Protein AF-A0A915EQL3-F1 (afdb_monomer)

pLDDT: mean 73.23, std 22.55, range [21.7, 94.88]

Foldseek 3Di:
DFKDKDKFLAPVRVVVVVVVVQVVQVVVVWHWDQQQKAKDFQPPRDGDDPDDDDPPQLQDPVVLVVLLVVLLVQLLVLLPPVPPDDLLVSLVCNVVPRLVSLQVSLQSNQAHDDDLVVVLVSLVVSLVSSVVSNVVSVVDDCPPPSCLQCDDVVVVRSNRPRSSLSSVLSLLLVVLCCQQPPVNVVVVVVVVVCVVVVHGHSVVSNCVLCVVQVNNVQWDRDPPPSWIHGNNRIDNDRPVNSVSVSVSSVPRPPPPPPPPPPDDDPDDDDDDDDDDDDDDRRGMMMMIIGMGD

Organism: NCBI:txid166011

Secondary structure (DSSP, 8-state):
--EEEEEESSHHHHHHHHHHHHHHHHHTT-EE-GGG-EEEETTT-------S-----TTSHHHHHHHHHHHHHHHHHHH-TTS---HHHHHHHHHHHTHHHHHHHHHHTTSSSS-HHHHHHHHHHHHHHHHHHHHHTTSS--TT-SGGGTS-GGGTS--PPPHHHHHHHHHHHHHHHHHH-STTHHHHHHHHHHHHTT---HHHHHHHHHHHTT-TTTEEE-SSSS-EEETTEEESSHHHHHHHHHHHHHS-----S-TT-SS---------------------EEEEEEEE-

Nearest PDB structures (foldseek):
  5c6g-assembly2_C  TM=3.069E-01  e=9.788E+00  Eremothecium gossypii ATCC 10895
  7a0g-assembly1_EEE  TM=2.306E-01  e=6.765E+00  Serratia marcescens

Mean predicted aligned error: 13.54 Å

Sequence (293 aa):
MDDIKVVAPSKELLFQSLKTIARVADAIGLKLNPTKCATIHLNQGEYSIGQPMSIPNLGKTEAYNEISSKILERVRTIWNKELNVTFRQKIKLTNTCVAPIARYYGSMMIIGRGMLVANLHRFDELDAAIRMIIVSEKAKQFNTSKDRVYIHPSSMGYGLTSMKNSVEDSIMYNYMYLMLDDDLSAQRALFKEFVVRNRRNLIRDTEALLTKYGMSNLIIVSEGERSVAVDGTEYCKPTPAARHACKLMEIEPTSDLPPGAAGVDFIMRQPNILSLVAMNSAHPYSFQGIIKA

Radius of gyration: 22.36 Å; Cα contacts (8 Å, |Δi|>4): 343; chains: 1; bounding box: 60×53×57 Å

Solvent-accessible surface area (backbone atoms only — not comparable to full-atom values): 16864 Å² total; per-residue (Å²): 140,41,77,48,76,48,77,24,49,26,68,67,54,33,52,54,49,50,56,49,50,47,52,54,34,46,75,72,68,26,43,73,36,65,62,60,34,48,68,45,44,71,84,72,82,59,75,82,83,84,75,43,68,84,70,74,50,62,62,39,71,69,41,50,52,53,49,51,48,53,46,52,51,52,48,50,60,56,54,33,78,85,48,91,62,54,71,69,53,39,35,51,50,42,46,69,61,43,34,55,55,39,20,54,46,45,57,48,46,40,67,54,84,75,57,66,66,63,56,45,49,52,29,47,54,49,43,51,54,51,52,50,54,42,49,76,56,65,65,59,89,56,90,86,49,80,60,45,46,47,33,48,58,94,74,78,22,64,43,34,67,51,38,35,60,35,24,55,43,35,47,45,39,52,44,28,38,43,68,40,38,73,93,32,47,67,58,41,53,53,48,55,55,31,52,78,68,75,42,66,31,63,66,57,53,42,53,52,49,27,55,75,55,71,36,64,86,34,54,45,73,50,93,84,52,64,36,36,28,50,72,86,43,78,28,64,49,31,67,66,46,24,56,51,53,46,54,54,64,70,50,70,68,79,74,83,65,69,97,72,78,89,76,71,85,89,81,75,89,84,82,92,80,90,74,86,81,89,80,82,95,64,59,52,24,34,36,40,34,34,48,41,119

Structure (mmCIF, N/CA/C/O backbone):
data_AF-A0A915EQL3-F1
#
_entry.id   AF-A0A915EQL3-F1
#
loop_
_atom_site.group_PDB
_atom_site.id
_atom_site.type_symbol
_atom_site.label_atom_id
_atom_site.label_alt_id
_atom_site.label_comp_id
_atom_site.label_asym_id
_atom_site.label_entity_id
_atom_site.label_seq_id
_atom_site.pdbx_PDB_ins_code
_atom_site.Cartn_x
_atom_site.Cartn_y
_atom_site.Cartn_z
_atom_site.occupancy
_atom_site.B_iso_or_equiv
_atom_site.auth_seq_id
_atom_site.auth_comp_id
_atom_site.auth_asym_id
_atom_site.auth_atom_id
_atom_site.pdbx_PDB_model_num
ATOM 1 N N . MET A 1 1 ? -4.588 14.937 -16.188 1.00 48.59 1 MET A N 1
ATOM 2 C CA . MET A 1 1 ? -3.428 14.387 -15.461 1.00 48.59 1 MET A CA 1
ATOM 3 C C . MET A 1 1 ? -2.214 15.124 -16.000 1.00 48.59 1 MET A C 1
ATOM 5 O O . MET A 1 1 ? -1.980 15.050 -17.197 1.00 48.59 1 MET A O 1
ATOM 9 N N . ASP A 1 2 ? -1.558 15.929 -15.172 1.00 65.00 2 ASP A N 1
ATOM 10 C CA . ASP A 1 2 ? -0.492 16.877 -15.531 1.00 65.00 2 ASP A CA 1
ATOM 11 C C . ASP A 1 2 ? 0.907 16.442 -15.065 1.00 65.00 2 ASP A C 1
ATOM 13 O O . ASP A 1 2 ? 1.905 16.996 -15.526 1.00 65.00 2 ASP A O 1
ATOM 17 N N . ASP A 1 3 ? 0.989 15.433 -14.197 1.00 68.69 3 ASP A N 1
ATOM 18 C CA . ASP A 1 3 ? 2.242 14.939 -13.626 1.00 68.69 3 ASP A CA 1
ATOM 19 C C . ASP A 1 3 ? 2.918 13.892 -14.521 1.00 68.69 3 ASP A C 1
ATOM 21 O O . ASP A 1 3 ? 2.452 12.758 -14.636 1.00 68.69 3 ASP A O 1
ATOM 25 N N . ILE A 1 4 ? 4.068 14.239 -15.105 1.00 69.88 4 ILE A N 1
ATOM 26 C CA . ILE A 1 4 ? 4.904 13.321 -15.891 1.00 69.88 4 ILE A CA 1
ATOM 27 C C . ILE A 1 4 ? 6.184 12.990 -15.127 1.00 69.88 4 ILE A C 1
ATOM 29 O O . ILE A 1 4 ? 6.906 13.886 -14.684 1.00 69.88 4 ILE A O 1
ATOM 33 N N . LYS A 1 5 ? 6.500 11.692 -15.027 1.00 75.06 5 LYS A N 1
ATOM 34 C CA . LYS A 1 5 ? 7.798 11.185 -14.565 1.00 75.06 5 LYS A CA 1
ATOM 35 C C . LYS A 1 5 ? 8.613 10.659 -15.745 1.00 75.06 5 LYS A C 1
ATOM 37 O O . LYS A 1 5 ? 8.150 9.793 -16.476 1.00 75.06 5 LYS A O 1
ATOM 42 N N . VAL A 1 6 ? 9.836 11.149 -15.902 1.00 72.06 6 VAL A N 1
ATOM 43 C CA . VAL A 1 6 ? 10.779 10.748 -16.953 1.00 72.06 6 VAL A CA 1
ATOM 44 C C . VAL A 1 6 ? 11.988 10.118 -16.290 1.00 72.06 6 VAL A C 1
ATOM 46 O O . VAL A 1 6 ? 12.497 10.658 -15.315 1.00 72.06 6 VAL A O 1
ATOM 49 N N . VAL A 1 7 ? 12.477 8.999 -16.806 1.00 73.81 7 VAL A N 1
ATOM 50 C CA . VAL A 1 7 ? 13.720 8.375 -16.340 1.00 73.81 7 VAL A CA 1
ATOM 51 C C . VAL A 1 7 ? 14.642 8.234 -17.542 1.00 73.81 7 VAL A C 1
ATOM 53 O O . VAL A 1 7 ? 14.209 7.789 -18.598 1.00 73.81 7 VAL A O 1
ATOM 56 N N . ALA A 1 8 ? 15.901 8.630 -17.405 1.00 72.81 8 ALA A N 1
ATOM 57 C CA . ALA A 1 8 ? 16.897 8.582 -18.470 1.00 72.81 8 ALA A CA 1
ATOM 58 C C . ALA A 1 8 ? 18.239 8.122 -17.901 1.00 72.81 8 ALA A C 1
ATOM 60 O O . ALA A 1 8 ? 18.504 8.455 -16.761 1.00 72.81 8 ALA A O 1
ATOM 61 N N . PRO A 1 9 ? 19.110 7.418 -18.644 1.00 70.94 9 PRO A N 1
ATOM 62 C CA . PRO A 1 9 ? 20.381 6.874 -18.159 1.00 70.94 9 PRO A CA 1
ATOM 63 C C . PRO A 1 9 ? 21.525 7.896 -18.061 1.00 70.94 9 PRO A C 1
ATOM 65 O O . PRO A 1 9 ? 22.653 7.490 -17.825 1.00 70.94 9 PRO A O 1
ATOM 68 N N . SER A 1 10 ? 21.283 9.193 -18.262 1.00 74.75 10 SER A N 1
ATOM 69 C CA . SER A 1 10 ? 22.265 10.259 -18.010 1.00 74.75 10 SER A CA 1
ATOM 70 C C . SER A 1 10 ? 21.568 11.616 -17.861 1.00 74.75 10 SER A C 1
ATOM 72 O O . SER A 1 10 ? 20.376 11.743 -18.169 1.00 74.75 10 SER A O 1
ATOM 74 N N . LYS A 1 11 ? 22.291 12.633 -17.373 1.00 75.62 11 LYS A N 1
ATOM 75 C CA . LYS A 1 11 ? 21.743 13.979 -17.148 1.00 75.62 11 LYS A CA 1
ATOM 76 C C . LYS A 1 11 ? 21.375 14.583 -18.487 1.00 75.62 11 LYS A C 1
ATOM 78 O O . LYS A 1 11 ? 20.309 15.161 -18.655 1.00 75.62 11 LYS A O 1
ATOM 83 N N . GLU A 1 12 ? 22.269 14.400 -19.444 1.00 76.94 12 GLU A N 1
ATOM 84 C CA . GLU A 1 12 ? 22.196 14.882 -20.811 1.00 76.94 12 GLU A CA 1
ATOM 85 C C . GLU A 1 12 ? 20.971 14.290 -21.504 1.00 76.94 12 GLU A C 1
ATOM 87 O O . GLU A 1 12 ? 20.159 15.037 -22.049 1.00 76.94 12 GLU A O 1
ATOM 92 N N . LEU A 1 13 ? 20.779 12.970 -21.402 1.00 76.88 13 LEU A N 1
ATOM 93 C CA . LEU A 1 13 ? 19.615 12.282 -21.963 1.00 76.88 13 LEU A CA 1
ATOM 94 C C . LEU A 1 13 ? 18.313 12.697 -21.274 1.00 76.88 13 LEU A C 1
ATOM 96 O O . LEU A 1 13 ? 17.283 12.841 -21.939 1.00 76.88 13 LEU A O 1
ATOM 100 N N . LEU A 1 14 ? 18.352 12.956 -19.962 1.00 79.69 14 LEU A N 1
ATOM 101 C CA . LEU A 1 14 ? 17.202 13.514 -19.261 1.00 79.69 14 LEU A CA 1
ATOM 102 C C . LEU A 1 14 ? 16.857 14.890 -19.829 1.00 79.69 14 LEU A C 1
ATOM 104 O O . LEU A 1 14 ? 15.726 15.103 -20.247 1.00 79.69 14 LEU A O 1
ATOM 108 N N . PHE A 1 15 ? 17.821 15.805 -19.929 1.00 79.56 15 PHE A N 1
ATOM 109 C CA . PHE A 1 15 ? 17.585 17.143 -20.476 1.00 79.56 15 PHE A CA 1
ATOM 110 C C . PHE A 1 15 ? 17.129 17.126 -21.937 1.00 79.56 15 PHE A C 1
ATOM 112 O O . PHE A 1 15 ? 16.274 17.929 -22.309 1.00 79.56 15 PHE A O 1
ATOM 119 N N . GLN A 1 16 ? 17.643 16.216 -22.765 1.00 82.12 16 GLN A N 1
ATOM 120 C CA . GLN A 1 16 ? 17.153 16.025 -24.134 1.00 82.12 16 GLN A CA 1
ATOM 121 C C . GLN A 1 16 ? 15.686 15.574 -24.152 1.00 82.12 16 GLN A C 1
ATOM 123 O O . GLN A 1 16 ? 14.877 16.116 -24.912 1.00 82.12 16 GLN A O 1
ATOM 128 N N . SER A 1 17 ? 15.325 14.641 -23.269 1.00 82.44 17 SER A N 1
ATOM 129 C CA . SER A 1 17 ? 13.943 14.183 -23.104 1.00 82.44 17 SER A CA 1
ATOM 130 C C . SER A 1 17 ? 13.040 15.324 -22.631 1.00 82.44 17 SER A C 1
ATOM 132 O O . SER A 1 17 ? 11.978 15.545 -23.205 1.00 82.44 17 SER A O 1
ATOM 134 N N . LEU A 1 18 ? 13.493 16.134 -21.667 1.00 82.62 18 LEU A N 1
ATOM 135 C CA . LEU A 1 18 ? 12.751 17.297 -21.170 1.00 82.62 18 LEU A CA 1
ATOM 136 C C . LEU A 1 18 ? 12.544 18.372 -22.227 1.00 82.62 18 LEU A C 1
ATOM 138 O O . LEU A 1 18 ? 11.445 18.902 -22.335 1.00 82.62 18 LEU A O 1
ATOM 142 N N . LYS A 1 19 ? 13.556 18.665 -23.050 1.00 82.56 19 LYS A N 1
ATOM 143 C CA . LYS A 1 19 ? 13.408 19.582 -24.192 1.00 82.56 19 LYS A CA 1
ATOM 144 C C . LYS A 1 19 ? 12.383 19.075 -25.201 1.00 82.56 19 LYS A C 1
ATOM 146 O O . LYS A 1 19 ? 11.694 19.865 -25.837 1.00 82.56 19 LYS A O 1
ATOM 151 N N . THR A 1 20 ? 12.304 17.764 -25.388 1.00 84.50 20 THR A N 1
ATOM 152 C CA . THR A 1 20 ? 11.331 17.153 -26.298 1.00 84.50 20 THR A CA 1
ATOM 153 C C . THR A 1 20 ? 9.925 17.226 -25.714 1.00 84.50 20 THR A C 1
ATOM 155 O O . THR A 1 20 ? 9.022 17.700 -26.393 1.00 84.50 20 THR A O 1
ATOM 158 N N . ILE A 1 21 ? 9.757 16.888 -24.435 1.00 84.81 21 ILE A N 1
ATOM 159 C CA . ILE A 1 21 ? 8.479 17.011 -23.720 1.00 84.81 21 ILE A CA 1
ATOM 160 C C . ILE A 1 21 ? 8.003 18.464 -23.688 1.00 84.81 21 ILE A C 1
ATOM 162 O O . ILE A 1 21 ? 6.835 18.717 -23.949 1.00 84.81 21 ILE A O 1
ATOM 166 N N . ALA A 1 22 ? 8.898 19.421 -23.431 1.00 82.12 22 ALA A N 1
ATOM 167 C CA . ALA A 1 22 ? 8.572 20.844 -23.447 1.00 82.12 22 ALA A CA 1
ATOM 168 C C . ALA A 1 22 ? 8.039 21.292 -24.814 1.00 82.12 22 ALA A C 1
ATOM 170 O O . ALA A 1 22 ? 7.029 21.981 -24.871 1.00 82.12 22 ALA A O 1
ATOM 171 N N . ARG A 1 23 ? 8.684 20.862 -25.910 1.00 82.88 23 ARG A N 1
ATOM 172 C CA . ARG A 1 23 ? 8.234 21.164 -27.279 1.00 82.88 23 ARG A CA 1
ATOM 173 C C . ARG A 1 23 ? 6.870 20.551 -27.590 1.00 82.88 23 ARG A C 1
ATOM 175 O O . ARG A 1 23 ? 6.035 21.218 -28.186 1.00 82.88 23 ARG A O 1
ATOM 182 N N . VAL A 1 24 ? 6.646 19.300 -27.188 1.00 86.00 24 VAL A N 1
ATOM 183 C CA . VAL A 1 24 ? 5.355 18.625 -27.388 1.00 86.00 24 VAL A CA 1
ATOM 184 C C . VAL A 1 24 ? 4.257 19.301 -26.570 1.00 86.00 24 VAL A C 1
ATOM 186 O O . VAL A 1 24 ? 3.184 19.542 -27.107 1.00 86.00 24 VAL A O 1
ATOM 189 N N . ALA A 1 25 ? 4.528 19.640 -25.306 1.00 85.62 25 ALA A N 1
ATOM 190 C CA . ALA A 1 25 ? 3.592 20.360 -24.447 1.00 85.62 25 ALA A CA 1
ATOM 191 C C . ALA A 1 25 ? 3.213 21.721 -25.051 1.00 85.62 25 ALA A C 1
ATOM 193 O O . ALA A 1 25 ? 2.030 22.028 -25.150 1.00 85.62 25 ALA A O 1
ATOM 194 N N . ASP A 1 26 ? 4.196 22.488 -25.530 1.00 85.88 26 ASP A N 1
ATOM 195 C CA . ASP A 1 26 ? 3.965 23.800 -26.146 1.00 85.88 26 ASP A CA 1
ATOM 196 C C . ASP A 1 26 ? 3.111 23.689 -27.420 1.00 85.88 26 ASP A C 1
ATOM 198 O O . ASP A 1 26 ? 2.171 24.458 -27.611 1.00 85.88 26 ASP A O 1
ATOM 202 N N . ALA A 1 27 ? 3.347 22.656 -28.240 1.00 87.06 27 ALA A N 1
ATOM 203 C CA . ALA A 1 27 ? 2.555 22.384 -29.441 1.00 87.06 27 ALA A CA 1
ATOM 204 C C . ALA A 1 27 ? 1.072 22.076 -29.151 1.00 87.06 27 ALA A C 1
ATOM 206 O O . ALA A 1 27 ? 0.228 22.292 -30.019 1.00 87.06 27 ALA A O 1
ATOM 207 N N . ILE A 1 28 ? 0.745 21.597 -27.945 1.00 88.94 28 ILE A N 1
ATOM 208 C CA . ILE A 1 28 ? -0.637 21.371 -27.488 1.00 88.94 28 ILE A CA 1
ATOM 209 C C . ILE A 1 28 ? -1.152 22.494 -26.572 1.00 88.94 28 ILE A C 1
ATOM 211 O O . ILE A 1 28 ? -2.165 22.324 -25.898 1.00 88.94 28 ILE A O 1
ATOM 215 N N . GLY A 1 29 ? -0.467 23.643 -26.545 1.00 88.31 29 GLY A N 1
ATOM 216 C CA . GLY A 1 29 ? -0.865 24.821 -25.774 1.00 88.31 29 GLY A CA 1
ATOM 217 C C . GLY A 1 29 ? -0.613 24.712 -24.270 1.00 88.31 29 GLY A C 1
ATOM 218 O O . GLY A 1 29 ? -1.172 25.491 -23.506 1.00 88.31 29 GLY A O 1
ATOM 219 N N . LEU A 1 30 ? 0.214 23.763 -23.830 1.00 87.38 30 LEU A N 1
ATOM 220 C CA . LEU A 1 30 ? 0.545 23.549 -22.426 1.00 87.38 30 LEU A CA 1
ATOM 221 C C . LEU A 1 30 ? 1.979 23.983 -22.110 1.00 87.38 30 LEU A C 1
ATOM 223 O O . LEU A 1 30 ? 2.881 23.893 -22.940 1.00 87.38 30 LEU A O 1
ATOM 227 N N . LYS A 1 31 ? 2.232 24.393 -20.863 1.00 84.81 31 LYS A N 1
ATOM 228 C CA . LYS A 1 31 ? 3.573 24.786 -20.407 1.00 84.81 31 LYS A CA 1
ATOM 229 C C . LYS A 1 31 ? 4.006 23.981 -19.194 1.00 84.81 31 LYS A C 1
ATOM 231 O O . LYS A 1 31 ? 3.263 23.800 -18.228 1.00 84.81 31 LYS A O 1
ATOM 236 N N . LEU A 1 32 ? 5.259 23.527 -19.215 1.00 77.31 32 LEU A N 1
ATOM 237 C CA . LEU A 1 32 ? 5.884 22.952 -18.028 1.00 77.31 32 LEU A CA 1
ATOM 238 C C . LEU A 1 32 ? 5.970 24.023 -16.945 1.00 77.31 32 LEU A C 1
ATOM 240 O O . LEU A 1 32 ? 6.438 25.131 -17.200 1.00 77.31 32 LEU A O 1
ATOM 244 N N . ASN A 1 33 ? 5.542 23.690 -15.731 1.00 78.44 33 ASN A N 1
ATOM 245 C CA . ASN A 1 33 ? 5.664 24.598 -14.607 1.00 78.44 33 ASN A CA 1
ATOM 246 C C . ASN A 1 33 ? 7.032 24.414 -13.928 1.00 78.44 33 ASN A C 1
ATOM 248 O O . ASN A 1 33 ? 7.168 23.490 -13.118 1.00 78.44 33 ASN A O 1
ATOM 252 N N . PRO A 1 34 ? 8.025 25.296 -14.164 1.00 67.88 34 PRO A N 1
ATOM 253 C CA . PRO A 1 34 ? 9.369 25.128 -13.615 1.00 67.88 34 PRO A CA 1
ATOM 254 C C . PRO A 1 34 ? 9.360 25.093 -12.084 1.00 67.88 34 PRO A C 1
ATOM 256 O O . PRO A 1 34 ? 10.182 24.408 -11.491 1.00 67.88 34 PRO A O 1
ATOM 259 N N . THR A 1 35 ? 8.374 25.738 -11.442 1.00 64.81 35 THR A N 1
ATOM 260 C CA . THR A 1 35 ? 8.222 25.743 -9.976 1.00 64.81 35 THR A CA 1
ATOM 261 C C . THR A 1 35 ? 7.804 24.431 -9.352 1.00 64.81 35 THR A C 1
ATOM 263 O O . THR A 1 35 ? 7.970 24.254 -8.150 1.00 64.81 35 THR A O 1
ATOM 266 N N . LYS A 1 36 ? 7.285 23.509 -10.158 1.00 65.25 36 LYS A N 1
ATOM 267 C CA . LYS A 1 36 ? 6.881 22.180 -9.708 1.00 65.25 36 LYS A CA 1
ATOM 268 C C . LYS A 1 36 ? 7.606 21.067 -10.461 1.00 65.25 36 LYS A C 1
ATOM 270 O O . LYS A 1 36 ? 7.202 19.915 -10.371 1.00 65.25 36 LYS A O 1
ATOM 275 N N . CYS A 1 37 ? 8.633 21.405 -11.235 1.00 67.81 37 CYS A N 1
ATOM 276 C CA . CYS A 1 37 ? 9.467 20.443 -11.937 1.00 67.81 37 CYS A CA 1
ATOM 277 C C . CYS A 1 37 ? 10.747 20.209 -11.135 1.00 67.81 37 CYS A C 1
ATOM 279 O O . CYS A 1 37 ? 11.419 21.166 -10.761 1.00 67.81 37 CYS A O 1
ATOM 281 N N . ALA A 1 38 ? 11.117 18.951 -10.901 1.00 65.25 38 ALA A N 1
ATOM 282 C CA . ALA A 1 38 ? 12.375 18.612 -10.245 1.00 65.25 38 ALA A CA 1
ATOM 283 C C . ALA A 1 38 ? 13.106 17.495 -10.976 1.00 65.25 38 ALA A C 1
ATOM 285 O O . ALA A 1 38 ? 12.504 16.612 -11.588 1.00 65.25 38 ALA A O 1
ATOM 286 N N . THR A 1 39 ? 14.431 17.532 -10.857 1.00 64.25 39 THR A N 1
ATOM 287 C CA . THR A 1 39 ? 15.326 16.456 -11.277 1.00 64.25 39 THR A CA 1
ATOM 288 C C . THR A 1 39 ? 15.932 15.808 -10.039 1.00 64.25 39 THR A C 1
ATOM 290 O O . THR A 1 39 ? 16.336 16.489 -9.098 1.00 64.25 39 THR A O 1
ATOM 293 N N . ILE A 1 40 ? 15.963 14.479 -10.018 1.00 62.34 40 ILE A N 1
ATOM 294 C CA . ILE A 1 40 ? 16.506 13.683 -8.920 1.00 62.34 40 ILE A CA 1
ATOM 295 C C . ILE A 1 40 ? 17.489 12.672 -9.505 1.00 62.34 40 ILE A C 1
ATOM 297 O O . ILE A 1 40 ? 17.149 11.904 -10.413 1.00 62.34 40 ILE A O 1
ATOM 301 N N . HIS A 1 41 ? 18.702 12.645 -8.951 1.00 61.94 41 HIS A N 1
ATOM 302 C CA . HIS A 1 41 ? 19.686 11.608 -9.235 1.00 61.94 41 HIS A CA 1
ATOM 303 C C . HIS A 1 41 ? 19.503 10.447 -8.248 1.00 61.94 41 HIS A C 1
ATOM 305 O O . HIS A 1 41 ? 19.711 10.591 -7.041 1.00 61.94 41 HIS A O 1
ATOM 311 N N . LEU A 1 42 ? 19.112 9.276 -8.757 1.00 55.34 42 LEU A N 1
ATOM 312 C CA . LEU A 1 42 ? 18.662 8.141 -7.938 1.00 55.34 42 LEU A CA 1
ATOM 313 C C . LEU A 1 42 ? 19.782 7.502 -7.082 1.00 55.34 42 LEU A C 1
ATOM 315 O O . LEU A 1 42 ? 19.491 6.691 -6.205 1.00 55.34 42 LEU A O 1
ATOM 319 N N . ASN A 1 43 ? 21.052 7.879 -7.295 1.00 49.22 43 ASN A N 1
ATOM 320 C CA . ASN A 1 43 ? 22.224 7.207 -6.716 1.00 49.22 43 ASN A CA 1
ATOM 321 C C . ASN A 1 43 ? 23.123 8.035 -5.800 1.00 49.22 43 ASN A C 1
ATOM 323 O O . ASN A 1 43 ? 23.985 7.450 -5.153 1.00 49.22 43 ASN A O 1
ATOM 327 N N . GLN A 1 44 ? 22.963 9.352 -5.715 1.00 44.84 44 GLN A N 1
ATOM 328 C CA . GLN A 1 44 ? 23.820 10.165 -4.838 1.00 44.84 44 GLN A CA 1
ATOM 329 C C . GLN A 1 44 ? 23.054 10.816 -3.695 1.00 44.84 44 GLN A C 1
ATOM 331 O O . GLN A 1 44 ? 23.674 11.256 -2.741 1.00 44.84 44 GLN A O 1
ATOM 336 N N . GLY A 1 45 ? 21.719 10.864 -3.738 1.00 44.28 45 GLY A N 1
ATOM 337 C CA . GLY A 1 45 ? 20.965 11.668 -2.769 1.00 44.28 45 GLY A CA 1
ATOM 338 C C . GLY A 1 45 ? 21.284 13.170 -2.848 1.00 44.28 45 GLY A C 1
ATOM 339 O O . GLY A 1 45 ? 20.695 13.947 -2.104 1.00 44.28 45 GLY A O 1
ATOM 340 N N . GLU A 1 46 ? 22.174 13.576 -3.758 1.00 38.56 46 GLU A N 1
ATOM 341 C CA . GLU A 1 46 ? 22.568 14.952 -4.003 1.00 38.56 46 GLU A CA 1
ATOM 342 C C . GLU A 1 46 ? 21.564 15.617 -4.943 1.00 38.56 46 GLU A C 1
ATOM 344 O O . GLU A 1 46 ? 21.266 15.137 -6.042 1.00 38.56 46 GLU A O 1
ATOM 349 N N . TYR A 1 47 ? 21.026 16.736 -4.464 1.00 43.59 47 TYR A N 1
ATOM 350 C CA . TYR A 1 47 ? 20.133 17.624 -5.191 1.00 43.59 47 TYR A CA 1
ATOM 351 C C . TYR A 1 47 ? 20.990 18.689 -5.869 1.00 43.59 47 TYR A C 1
ATOM 353 O O . TYR A 1 47 ? 21.602 19.509 -5.190 1.00 43.59 47 TYR A O 1
ATOM 361 N N . SER A 1 48 ? 21.028 18.721 -7.200 1.00 39.12 48 SER A N 1
ATOM 362 C CA . SER A 1 48 ? 21.551 19.896 -7.902 1.00 39.12 48 SER A CA 1
ATOM 363 C C . SER A 1 48 ? 20.434 20.939 -7.990 1.00 39.12 48 SER A C 1
ATOM 365 O O . SER A 1 48 ? 19.468 20.759 -8.731 1.00 39.12 48 SER A O 1
ATOM 367 N N . ILE A 1 49 ? 20.541 22.007 -7.199 1.00 39.28 49 ILE A N 1
ATOM 368 C CA . ILE A 1 49 ? 19.577 23.110 -7.141 1.00 39.28 49 ILE A CA 1
ATOM 369 C C . ILE A 1 49 ? 19.740 24.045 -8.349 1.00 39.28 49 ILE A C 1
ATOM 371 O O . ILE A 1 49 ? 20.789 24.644 -8.551 1.00 39.28 49 ILE A O 1
ATOM 375 N N . GLY A 1 50 ? 18.642 24.209 -9.087 1.00 32.56 50 GLY A N 1
ATOM 376 C CA . GLY A 1 50 ? 18.273 25.399 -9.867 1.00 32.56 50 GLY A CA 1
ATOM 377 C C . GLY A 1 50 ? 16.810 25.769 -9.562 1.00 32.56 50 GLY A C 1
ATOM 378 O O . GLY A 1 50 ? 16.011 25.923 -10.474 1.00 32.56 50 GLY A O 1
ATOM 379 N N . GLN A 1 51 ? 16.489 25.753 -8.259 1.00 40.84 51 GLN A N 1
ATOM 380 C CA . GLN A 1 51 ? 15.197 25.735 -7.536 1.00 40.84 51 GLN A CA 1
ATOM 381 C C . GLN A 1 51 ? 14.000 26.413 -8.217 1.00 40.84 51 GLN A C 1
ATOM 383 O O . GLN A 1 51 ? 14.147 27.517 -8.737 1.00 40.84 51 GLN A O 1
ATOM 388 N N . PRO A 1 52 ? 12.787 25.823 -8.112 1.00 32.66 52 PRO A N 1
ATOM 389 C CA . PRO A 1 52 ? 11.919 26.119 -6.950 1.00 32.66 52 PRO A CA 1
ATOM 390 C C . PRO A 1 52 ? 11.554 24.892 -6.104 1.00 32.66 52 PRO A C 1
ATOM 392 O O . PRO A 1 52 ? 11.684 23.764 -6.561 1.00 32.66 52 PRO A O 1
ATOM 395 N N . MET A 1 53 ? 11.164 25.187 -4.854 1.00 31.53 53 MET A N 1
ATOM 396 C CA . MET A 1 53 ? 10.634 24.353 -3.762 1.00 31.53 53 MET A CA 1
ATOM 397 C C . MET A 1 53 ? 10.705 22.832 -3.909 1.00 31.53 53 MET A C 1
ATOM 399 O O . MET A 1 53 ? 10.219 22.252 -4.873 1.00 31.53 53 MET A O 1
ATOM 403 N N . SER A 1 54 ? 11.214 22.193 -2.849 1.00 31.95 54 SER A N 1
ATOM 404 C CA . SER A 1 54 ? 11.150 20.752 -2.632 1.00 31.95 54 SER A CA 1
ATOM 405 C C . SER A 1 54 ? 9.821 20.196 -3.132 1.00 31.95 54 SER A C 1
ATOM 407 O O . SER A 1 54 ? 8.786 20.358 -2.484 1.00 31.95 54 SER A O 1
ATOM 409 N N . ILE A 1 55 ? 9.842 19.515 -4.277 1.00 37.59 55 ILE A N 1
ATOM 410 C CA . ILE A 1 55 ? 8.796 18.542 -4.539 1.00 37.59 55 ILE A CA 1
ATOM 411 C C . ILE A 1 55 ? 8.915 17.587 -3.356 1.00 37.59 55 ILE A C 1
ATOM 413 O O . ILE A 1 55 ? 10.024 17.074 -3.138 1.00 37.59 55 ILE A O 1
ATOM 417 N N . PRO A 1 56 ? 7.861 17.395 -2.542 1.00 38.69 56 PRO A N 1
ATOM 418 C CA . PRO A 1 56 ? 7.858 16.313 -1.585 1.00 38.69 56 PRO A CA 1
ATOM 419 C C . PRO A 1 56 ? 8.071 15.065 -2.425 1.00 38.69 56 PRO A C 1
ATOM 421 O O . PRO A 1 56 ? 7.190 14.600 -3.141 1.00 38.69 56 PRO A O 1
ATOM 424 N N . ASN A 1 57 ? 9.311 14.591 -2.445 1.00 41.47 57 ASN A N 1
ATOM 425 C CA . ASN A 1 57 ? 9.629 13.333 -3.059 1.00 41.47 57 ASN A CA 1
ATOM 426 C C . ASN A 1 57 ? 8.827 12.349 -2.217 1.00 41.47 57 ASN A C 1
ATOM 428 O O . ASN A 1 57 ? 9.102 12.205 -1.024 1.00 41.47 57 ASN A O 1
ATOM 432 N N . LEU A 1 58 ? 7.792 11.751 -2.803 1.00 43.41 58 LEU A N 1
ATOM 433 C CA . LEU A 1 58 ? 6.795 10.937 -2.101 1.00 43.41 58 LEU A CA 1
ATOM 434 C C . LEU A 1 58 ? 7.399 9.633 -1.523 1.00 43.41 58 LEU A C 1
ATOM 436 O O . LEU A 1 58 ? 6.671 8.748 -1.106 1.00 43.41 58 LEU A O 1
ATOM 440 N N . GLY A 1 59 ? 8.733 9.534 -1.450 1.00 41.00 59 GLY A N 1
ATOM 441 C CA . GLY A 1 59 ? 9.503 8.524 -0.724 1.00 41.00 59 GLY A CA 1
ATOM 442 C C . GLY A 1 59 ? 10.559 9.062 0.263 1.00 41.00 59 GLY A C 1
ATOM 443 O O . GLY A 1 59 ? 11.353 8.272 0.767 1.00 41.00 59 GLY A O 1
ATOM 444 N N . LYS A 1 60 ? 10.622 10.372 0.563 1.00 51.16 60 LYS A N 1
ATOM 445 C CA . LYS A 1 60 ? 11.510 10.924 1.615 1.00 51.16 60 LYS A CA 1
ATOM 446 C C . LYS A 1 60 ? 10.924 10.751 3.019 1.00 51.16 60 LYS A C 1
ATOM 448 O O . LYS A 1 60 ? 9.710 10.767 3.194 1.00 51.16 60 LYS A O 1
ATOM 453 N N . THR A 1 61 ? 11.794 10.704 4.032 1.00 56.75 61 THR A N 1
ATOM 454 C CA . THR A 1 61 ? 11.412 10.704 5.460 1.00 56.75 61 THR A CA 1
ATOM 455 C C . THR A 1 61 ? 10.507 11.889 5.830 1.00 56.75 61 THR A C 1
ATOM 457 O O . THR A 1 61 ? 9.561 11.710 6.583 1.00 56.75 61 THR A O 1
ATOM 460 N N . GLU A 1 62 ? 10.727 13.073 5.253 1.00 59.50 62 GLU A N 1
ATOM 461 C CA . GLU A 1 62 ? 9.868 14.256 5.455 1.00 59.50 62 GLU A CA 1
ATOM 462 C C . GLU A 1 62 ? 8.437 14.026 4.943 1.00 59.50 62 GLU A C 1
ATOM 464 O O . GLU A 1 62 ? 7.476 14.310 5.654 1.00 59.50 62 GLU A O 1
ATOM 469 N N . ALA A 1 63 ? 8.290 13.422 3.757 1.00 68.62 63 ALA A N 1
ATOM 470 C CA . ALA A 1 63 ? 6.986 13.056 3.206 1.00 68.62 63 ALA A CA 1
ATOM 471 C C . ALA A 1 63 ? 6.305 11.961 4.044 1.00 68.62 63 ALA A C 1
ATOM 473 O O . ALA A 1 63 ? 5.094 12.010 4.255 1.00 68.62 63 ALA A O 1
ATOM 474 N N . TYR A 1 64 ? 7.079 11.004 4.570 1.00 77.50 64 TYR A N 1
ATOM 475 C CA . TYR A 1 64 ? 6.557 9.994 5.490 1.00 77.50 64 TYR A CA 1
ATOM 476 C C . TYR A 1 64 ? 6.044 10.637 6.780 1.00 77.50 64 TYR A C 1
ATOM 478 O O . TYR A 1 64 ? 4.949 10.303 7.223 1.00 77.50 64 TYR A O 1
ATOM 486 N N . ASN A 1 65 ? 6.789 11.577 7.364 1.00 82.38 65 ASN A N 1
ATOM 487 C CA . ASN A 1 65 ? 6.394 12.263 8.594 1.00 82.38 65 ASN A CA 1
ATOM 488 C C . ASN A 1 65 ? 5.123 13.095 8.394 1.00 82.38 65 ASN A C 1
ATOM 490 O O . ASN A 1 65 ? 4.222 13.052 9.233 1.00 82.38 65 ASN A O 1
ATOM 494 N N . GLU A 1 66 ? 5.015 13.811 7.274 1.00 83.75 66 GLU A N 1
ATOM 495 C CA . GLU A 1 66 ? 3.816 14.579 6.930 1.00 83.75 66 GLU A CA 1
ATOM 496 C C . GLU A 1 66 ? 2.591 13.664 6.792 1.00 83.75 66 GLU A C 1
ATOM 498 O O . GLU A 1 66 ? 1.530 13.923 7.363 1.00 83.75 66 GLU A O 1
ATOM 503 N N . ILE A 1 67 ? 2.737 12.551 6.073 1.00 84.38 67 ILE A N 1
ATOM 504 C CA . ILE A 1 67 ? 1.635 11.617 5.823 1.00 84.38 67 ILE A CA 1
ATOM 505 C C . ILE A 1 67 ? 1.265 10.839 7.077 1.00 84.38 67 ILE A C 1
ATOM 507 O O . ILE A 1 67 ? 0.080 10.676 7.361 1.00 84.38 67 ILE A O 1
ATOM 511 N N . SER A 1 68 ? 2.250 10.424 7.866 1.00 88.81 68 SER A N 1
ATOM 512 C CA . SER A 1 68 ? 2.022 9.800 9.168 1.00 88.81 68 SER A CA 1
ATOM 513 C C . SER A 1 68 ? 1.268 10.751 10.086 1.00 88.81 68 SER A C 1
ATOM 515 O O . SER A 1 68 ? 0.305 10.342 10.725 1.00 88.81 68 SER A O 1
ATOM 517 N N . SER A 1 69 ? 1.621 12.039 10.086 1.00 90.75 69 SER A N 1
ATOM 518 C CA . SER A 1 69 ? 0.896 13.061 10.847 1.00 90.75 69 SER A CA 1
ATOM 519 C C . SER A 1 69 ? -0.558 13.179 10.387 1.00 90.75 69 SER A C 1
ATOM 521 O O . SER A 1 69 ? -1.456 13.118 11.223 1.00 90.75 69 SER A O 1
ATOM 523 N N . LYS A 1 70 ? -0.808 13.239 9.071 1.00 89.94 70 LYS A N 1
ATOM 524 C CA . LYS A 1 70 ? -2.165 13.265 8.489 1.00 89.94 70 LYS A CA 1
ATOM 525 C C . LYS A 1 70 ? -2.980 12.014 8.830 1.00 89.94 70 LYS A C 1
ATOM 527 O O . LYS A 1 70 ? -4.169 12.110 9.136 1.00 89.94 70 LYS A O 1
ATOM 532 N N . ILE A 1 71 ? -2.353 10.839 8.786 1.00 92.69 71 ILE A N 1
ATOM 533 C CA . ILE A 1 71 ? -2.972 9.569 9.180 1.00 92.69 71 ILE A CA 1
ATOM 534 C C . ILE A 1 71 ? -3.353 9.615 10.660 1.00 92.69 71 ILE A C 1
ATOM 536 O O . ILE A 1 71 ? -4.505 9.353 11.002 1.00 92.69 71 ILE A O 1
ATOM 540 N N . LEU A 1 72 ? -2.415 9.979 11.534 1.00 94.56 72 LEU A N 1
ATOM 541 C CA . LEU A 1 72 ? -2.644 10.016 12.976 1.00 94.56 72 LEU A CA 1
ATOM 542 C C . LEU A 1 72 ? -3.688 11.065 13.363 1.00 94.56 72 LEU A C 1
ATOM 544 O O . LEU A 1 72 ? -4.513 10.801 14.232 1.00 94.56 72 LEU A O 1
ATOM 548 N N . GLU A 1 73 ? -3.706 12.223 12.707 1.00 93.88 73 GLU A N 1
ATOM 549 C CA . GLU A 1 73 ? -4.755 13.231 12.872 1.00 93.88 73 GLU A CA 1
ATOM 550 C C . GLU A 1 73 ? -6.129 12.664 12.503 1.00 93.88 73 GLU A C 1
ATOM 552 O O . GLU A 1 73 ? -7.058 12.725 13.307 1.00 93.88 73 GLU A O 1
ATOM 557 N N . ARG A 1 74 ? -6.246 12.008 11.340 1.00 93.88 74 ARG A N 1
ATOM 558 C CA . ARG A 1 74 ? -7.501 11.375 10.912 1.00 93.88 74 ARG A CA 1
ATOM 559 C C . ARG A 1 74 ? -7.963 10.298 11.891 1.00 93.88 74 ARG A C 1
ATOM 561 O O . ARG A 1 74 ? -9.153 10.214 12.192 1.00 93.88 74 ARG A O 1
ATOM 568 N N . VAL A 1 75 ? -7.036 9.483 12.388 1.00 93.75 75 VAL A N 1
ATOM 56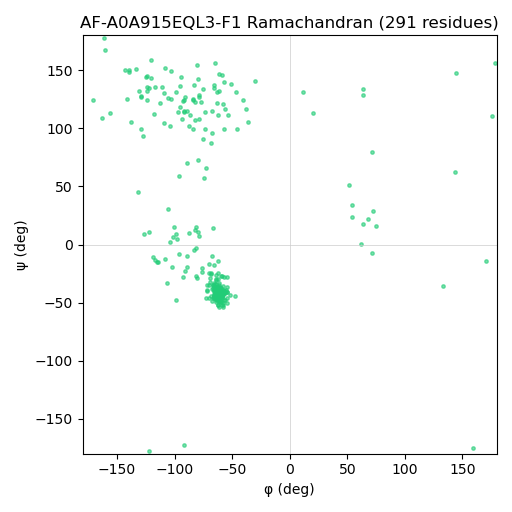9 C CA . VAL A 1 75 ? -7.314 8.459 13.402 1.00 93.75 75 VAL A CA 1
ATOM 570 C C . VAL A 1 75 ? -7.804 9.120 14.688 1.00 93.75 75 VAL A C 1
ATOM 572 O O . VAL A 1 75 ? -8.833 8.702 15.206 1.00 93.75 75 VAL A O 1
ATOM 575 N N . ARG A 1 76 ? -7.166 10.195 15.168 1.00 93.69 76 ARG A N 1
ATOM 576 C CA . ARG A 1 76 ? -7.653 10.950 16.337 1.00 93.69 76 ARG A CA 1
ATOM 577 C C . ARG A 1 76 ? -9.072 11.470 16.128 1.00 93.69 76 ARG A C 1
ATOM 579 O O . ARG A 1 76 ? -9.895 11.301 17.018 1.00 93.69 76 ARG A O 1
ATOM 586 N N . THR A 1 77 ? -9.397 12.015 14.955 1.00 92.94 77 THR A N 1
ATOM 587 C CA . THR A 1 77 ? -10.767 12.459 14.646 1.00 92.94 77 THR A CA 1
ATOM 588 C C . THR A 1 77 ? -11.773 11.308 14.710 1.00 92.94 77 THR A C 1
ATOM 590 O O . THR A 1 77 ? -12.825 11.452 15.323 1.00 92.94 77 THR A O 1
ATOM 593 N N . ILE A 1 78 ? -11.456 10.155 14.108 1.00 92.69 78 ILE A N 1
ATOM 594 C CA . ILE A 1 78 ? -12.341 8.974 14.093 1.00 92.69 78 ILE A CA 1
ATOM 595 C C . ILE A 1 78 ? -12.522 8.401 15.502 1.00 92.69 78 ILE A C 1
ATOM 597 O O . ILE A 1 78 ? -13.611 7.957 15.872 1.00 92.69 78 ILE A O 1
ATOM 601 N N . TRP A 1 79 ? -11.446 8.374 16.285 1.00 90.81 79 TRP A N 1
ATOM 602 C CA . TRP A 1 79 ? -11.436 7.741 17.596 1.00 90.81 79 TRP A CA 1
ATOM 603 C C . TRP A 1 79 ? -11.840 8.671 18.737 1.00 90.81 79 TRP A C 1
ATOM 605 O O . TRP A 1 79 ? -12.173 8.144 19.800 1.00 90.81 79 TRP A O 1
ATOM 615 N N . ASN A 1 80 ? -11.960 9.981 18.491 1.00 89.06 80 ASN A N 1
ATOM 616 C CA . ASN A 1 80 ? -12.477 10.969 19.439 1.00 89.06 80 ASN A CA 1
ATOM 617 C C . ASN A 1 80 ? -13.774 10.460 20.103 1.00 89.06 80 ASN A C 1
ATOM 619 O O . ASN A 1 80 ? -14.684 9.944 19.444 1.00 89.06 80 ASN A O 1
ATOM 623 N N . LYS A 1 81 ? -13.835 10.547 21.433 1.00 79.50 81 LYS A N 1
ATOM 624 C CA . LYS A 1 81 ? -15.001 10.160 22.243 1.00 79.50 81 LYS A CA 1
ATOM 625 C C . LYS A 1 81 ? -16.236 11.010 21.963 1.00 79.50 81 LYS A C 1
ATOM 627 O O . LYS A 1 81 ? -17.341 10.496 22.080 1.00 79.50 81 LYS A O 1
ATOM 632 N N . GLU A 1 82 ? -16.050 12.266 21.575 1.00 83.44 82 GLU A N 1
A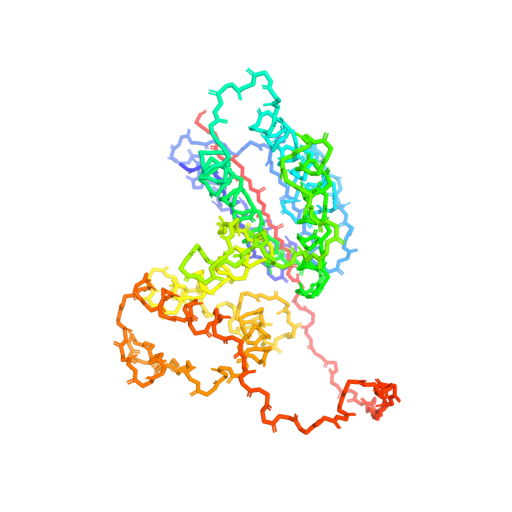TOM 633 C CA . GLU A 1 82 ? -17.125 13.186 21.193 1.00 83.44 82 GLU A CA 1
ATOM 634 C C . GLU A 1 82 ? -17.798 12.758 19.887 1.00 83.44 82 GLU A C 1
ATOM 636 O O . GLU A 1 82 ? -18.973 13.045 19.658 1.00 83.44 82 GLU A O 1
ATOM 641 N N . LEU A 1 83 ? -17.080 12.011 19.038 1.00 82.94 83 LEU A N 1
ATOM 642 C CA . LEU A 1 83 ? -17.673 11.383 17.872 1.00 82.94 83 LEU A CA 1
ATOM 643 C C . LEU A 1 83 ? -18.528 10.198 18.342 1.00 82.94 83 LEU A C 1
ATOM 645 O O . LEU A 1 83 ? -18.016 9.108 18.618 1.00 82.94 83 LEU A O 1
ATOM 649 N N . ASN A 1 84 ? -19.840 10.429 18.433 1.00 84.75 84 ASN A N 1
ATOM 650 C CA . ASN A 1 84 ? -20.840 9.459 18.881 1.00 84.75 84 ASN A CA 1
ATOM 651 C C . ASN A 1 84 ? -21.091 8.358 17.831 1.00 84.75 84 ASN A C 1
ATOM 653 O O . ASN A 1 84 ? -22.155 8.261 17.222 1.00 84.75 84 ASN A O 1
ATOM 657 N N . VAL A 1 85 ? -20.070 7.540 17.586 1.00 88.50 85 VAL A N 1
ATOM 658 C CA . VAL A 1 85 ? -20.101 6.385 16.687 1.00 88.50 85 VAL A CA 1
ATOM 659 C C . VAL A 1 85 ? -19.659 5.132 17.434 1.00 88.50 85 VAL A C 1
ATOM 661 O O . VAL A 1 85 ? -18.772 5.155 18.291 1.00 88.50 85 VAL A O 1
ATOM 664 N N . THR A 1 86 ? -20.272 4.004 17.092 1.00 89.06 86 THR A N 1
ATOM 665 C CA . THR A 1 86 ? -19.967 2.715 17.718 1.00 89.06 86 THR A CA 1
ATOM 666 C C . THR A 1 86 ? -18.537 2.268 17.409 1.00 89.06 86 THR A C 1
ATOM 668 O O . THR A 1 86 ? -17.969 2.603 16.369 1.00 89.06 86 THR A O 1
ATOM 671 N N . PHE A 1 87 ? -17.965 1.418 18.266 1.00 87.75 87 PHE A N 1
ATOM 672 C CA . PHE A 1 87 ? -16.626 0.853 18.052 1.00 87.75 87 PHE A CA 1
ATOM 673 C C . PHE A 1 87 ? -16.469 0.203 16.665 1.00 87.75 87 PHE A C 1
ATOM 675 O O . PHE A 1 87 ? -15.484 0.440 15.972 1.00 87.75 87 PHE A O 1
ATOM 682 N N . ARG A 1 88 ? -17.473 -0.564 16.209 1.00 88.44 88 ARG A N 1
ATOM 683 C CA . ARG A 1 88 ? -17.454 -1.189 14.874 1.00 88.44 88 ARG A CA 1
ATOM 684 C C . ARG A 1 88 ? -17.459 -0.156 13.746 1.00 88.44 88 ARG A C 1
ATOM 686 O O . ARG A 1 88 ? -16.786 -0.358 12.740 1.00 88.44 88 ARG A O 1
ATOM 693 N N . GLN A 1 89 ? -18.182 0.952 13.906 1.00 91.88 89 GLN A N 1
ATOM 694 C CA . GLN A 1 89 ? -18.150 2.051 12.940 1.00 91.88 89 GLN A CA 1
ATOM 695 C C . GLN A 1 89 ? -16.785 2.748 12.931 1.00 91.88 89 GLN A C 1
ATOM 697 O O . GLN A 1 89 ? -16.298 3.049 11.849 1.00 91.88 89 GLN A O 1
ATOM 702 N N . LYS A 1 90 ? -16.125 2.927 14.085 1.00 92.62 90 LYS A N 1
ATOM 703 C CA . LYS A 1 90 ? -14.755 3.476 14.160 1.00 92.62 90 LYS A CA 1
ATOM 704 C C . LYS A 1 90 ? -13.736 2.597 13.434 1.00 92.62 90 LYS A C 1
ATOM 706 O O . LYS A 1 90 ? -12.939 3.113 12.652 1.00 92.62 90 LYS A O 1
ATOM 711 N N . ILE A 1 91 ? -13.808 1.276 13.618 1.00 92.12 91 ILE A N 1
ATOM 712 C CA . ILE A 1 91 ? -13.000 0.314 12.850 1.00 92.12 91 ILE A CA 1
ATOM 713 C C . ILE A 1 91 ? -13.282 0.459 11.352 1.00 92.12 91 ILE A C 1
ATOM 715 O O . ILE A 1 91 ? -12.356 0.671 10.573 1.00 92.12 91 ILE A O 1
ATOM 719 N N . LYS A 1 92 ? -14.561 0.429 10.950 1.00 93.75 92 LYS A N 1
ATOM 720 C CA . LYS A 1 92 ? -14.954 0.570 9.542 1.00 93.75 92 LYS A CA 1
ATOM 721 C C . LYS A 1 92 ? -14.425 1.872 8.936 1.00 93.75 92 LYS A C 1
ATOM 723 O O . LYS A 1 92 ? -13.812 1.821 7.879 1.00 93.75 92 LYS A O 1
ATOM 728 N N . LEU A 1 93 ? -14.604 3.003 9.619 1.00 93.94 93 LEU A N 1
ATOM 729 C CA . LEU A 1 93 ? -14.113 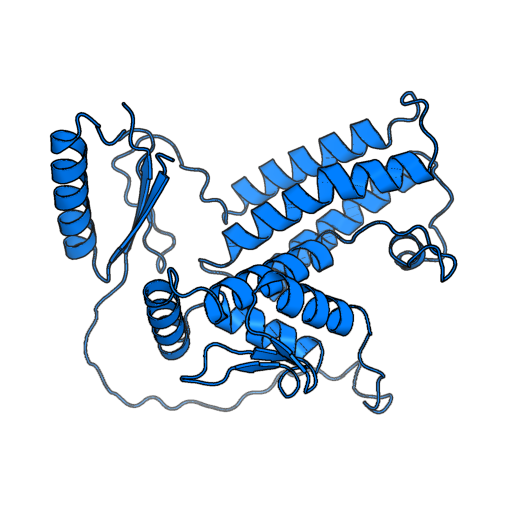4.316 9.192 1.00 93.94 93 LEU A CA 1
ATOM 730 C C . LEU A 1 93 ? -12.589 4.341 9.069 1.00 93.94 93 LEU A C 1
ATOM 732 O O . LEU A 1 93 ? -12.060 4.904 8.114 1.00 93.94 93 LEU A O 1
ATOM 736 N N . THR A 1 94 ? -11.879 3.711 10.005 1.00 93.62 94 THR A N 1
ATOM 737 C CA . THR A 1 94 ? -10.416 3.618 9.949 1.00 93.62 94 THR A CA 1
ATOM 738 C C . THR A 1 94 ? -9.988 2.819 8.718 1.00 93.62 94 THR A C 1
ATOM 740 O O . THR A 1 94 ? -9.193 3.306 7.918 1.00 93.62 94 THR A O 1
ATOM 743 N N . ASN A 1 95 ? -10.591 1.654 8.478 1.00 93.88 95 ASN A N 1
ATOM 744 C CA . ASN A 1 95 ? -10.278 0.825 7.312 1.00 93.88 95 ASN A CA 1
ATOM 745 C C . ASN A 1 95 ? -10.620 1.528 5.987 1.00 93.88 95 ASN A C 1
ATOM 747 O O . ASN A 1 95 ?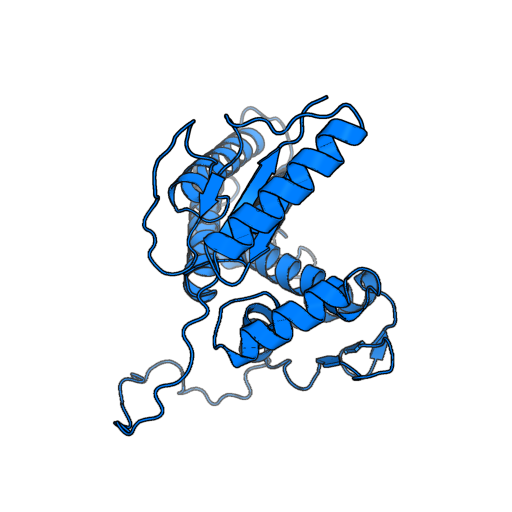 -9.878 1.399 5.019 1.00 93.88 95 ASN A O 1
ATOM 751 N N . THR A 1 96 ? -11.717 2.289 5.922 1.00 92.62 96 THR A N 1
ATOM 752 C CA . THR A 1 96 ? -12.136 2.968 4.683 1.00 92.62 96 THR A CA 1
ATOM 753 C C . THR A 1 96 ? -11.392 4.269 4.413 1.00 92.62 96 THR A C 1
ATOM 755 O O . THR A 1 96 ? -11.264 4.650 3.256 1.00 92.62 96 THR A O 1
ATOM 758 N N . CYS A 1 97 ? -10.927 4.971 5.448 1.00 90.94 97 CYS A N 1
ATOM 759 C CA . CYS A 1 97 ? -10.339 6.306 5.298 1.00 90.94 97 CYS A CA 1
ATOM 760 C C . CYS A 1 97 ? -8.820 6.315 5.467 1.00 90.94 97 CYS A C 1
ATOM 762 O O . CYS A 1 97 ? -8.151 7.133 4.847 1.00 90.94 97 CYS A O 1
ATOM 764 N N . VAL A 1 98 ? -8.273 5.444 6.316 1.00 92.38 98 VAL A N 1
ATOM 765 C CA . VAL A 1 98 ? -6.860 5.482 6.715 1.00 92.38 98 VAL A CA 1
ATOM 766 C C . VAL A 1 98 ? -6.035 4.482 5.915 1.00 92.38 98 VAL A C 1
ATOM 768 O O . VAL A 1 98 ? -5.017 4.865 5.338 1.00 92.38 98 VAL A O 1
ATOM 771 N N . ALA A 1 99 ? -6.500 3.234 5.793 1.00 89.38 99 ALA A N 1
ATOM 772 C CA . ALA A 1 99 ? -5.777 2.208 5.041 1.00 89.38 99 ALA A CA 1
ATOM 773 C C . ALA A 1 99 ? -5.483 2.621 3.581 1.00 89.38 99 ALA A C 1
ATOM 775 O O . ALA A 1 99 ? -4.346 2.439 3.148 1.00 89.38 99 ALA A O 1
ATOM 776 N N . PRO A 1 100 ? -6.407 3.254 2.820 1.00 88.81 100 PRO A N 1
ATOM 777 C CA . PRO A 1 100 ? -6.106 3.708 1.459 1.00 88.81 100 PRO A CA 1
ATOM 778 C C . PRO A 1 100 ? -4.986 4.751 1.381 1.00 88.81 100 PRO A C 1
ATOM 780 O O . PRO A 1 100 ? -4.223 4.737 0.419 1.00 88.81 100 PRO A O 1
ATOM 783 N N . ILE A 1 101 ? -4.847 5.617 2.393 1.00 89.00 101 ILE A N 1
ATOM 784 C CA . ILE A 1 101 ? -3.758 6.606 2.455 1.00 89.00 101 ILE A CA 1
ATOM 785 C C . ILE A 1 101 ? -2.417 5.880 2.594 1.00 89.00 101 ILE A C 1
ATOM 787 O O . ILE A 1 101 ? -1.474 6.187 1.863 1.00 89.00 101 ILE A O 1
ATOM 791 N N . ALA A 1 102 ? -2.347 4.880 3.480 1.00 87.88 102 ALA A N 1
ATOM 792 C CA . ALA A 1 102 ? -1.159 4.047 3.638 1.00 87.88 102 ALA A CA 1
ATOM 793 C C . ALA A 1 102 ? -0.838 3.267 2.353 1.00 87.88 102 ALA A C 1
ATOM 795 O O . ALA A 1 102 ? 0.301 3.317 1.894 1.00 87.88 102 ALA A O 1
ATOM 796 N N . ARG A 1 103 ? -1.838 2.629 1.717 1.00 87.88 103 ARG A N 1
ATOM 797 C CA . ARG A 1 103 ? -1.672 1.910 0.434 1.00 87.88 103 ARG A CA 1
ATOM 798 C C . ARG A 1 103 ? -1.072 2.796 -0.642 1.00 87.88 103 ARG A C 1
ATOM 800 O O . ARG A 1 103 ? -0.103 2.401 -1.295 1.00 87.88 103 ARG A O 1
ATOM 807 N N . TYR A 1 104 ? -1.662 3.978 -0.810 1.00 84.44 104 TYR A N 1
ATOM 808 C CA . TYR A 1 104 ? -1.216 4.965 -1.777 1.00 84.44 104 TYR A CA 1
ATOM 809 C C . TYR A 1 104 ? 0.235 5.342 -1.502 1.00 84.44 104 TYR A C 1
ATOM 811 O O . TYR A 1 104 ? 1.080 5.170 -2.374 1.00 84.44 104 TYR A O 1
ATOM 819 N N . TYR A 1 105 ? 0.558 5.749 -0.275 1.00 80.19 105 TYR A N 1
ATOM 820 C CA . TYR A 1 105 ? 1.913 6.175 0.050 1.00 80.19 105 TYR A CA 1
ATOM 821 C C . TYR A 1 105 ? 2.942 5.051 -0.107 1.00 80.19 105 TYR A C 1
ATOM 823 O O . TYR A 1 105 ? 3.968 5.247 -0.755 1.00 80.19 105 TYR A O 1
ATOM 831 N N . GLY A 1 106 ? 2.637 3.852 0.394 1.00 78.50 106 GLY A N 1
ATOM 832 C CA . GLY A 1 106 ? 3.493 2.678 0.245 1.00 78.50 106 GLY A CA 1
ATOM 833 C C . GLY A 1 106 ? 3.826 2.381 -1.217 1.00 78.50 106 GLY A C 1
ATOM 834 O O . GLY A 1 106 ? 4.990 2.146 -1.536 1.00 78.50 106 GLY A O 1
ATOM 835 N N . SER A 1 107 ? 2.847 2.512 -2.121 1.00 72.44 107 SER A N 1
ATOM 836 C CA . SER A 1 107 ? 3.068 2.327 -3.561 1.00 72.44 107 SER A CA 1
ATOM 837 C C . SER A 1 107 ? 4.033 3.351 -4.173 1.00 72.44 107 SER A C 1
ATOM 839 O O . SER A 1 107 ? 4.785 3.029 -5.092 1.00 72.44 107 SER A O 1
ATOM 841 N N . MET A 1 108 ? 4.082 4.573 -3.633 1.00 70.69 108 MET A N 1
ATOM 842 C CA . MET A 1 108 ? 4.994 5.618 -4.109 1.00 70.69 108 MET A CA 1
ATOM 843 C C . MET A 1 108 ? 6.437 5.399 -3.647 1.00 70.69 108 MET A C 1
ATOM 845 O O . MET A 1 108 ? 7.365 5.871 -4.302 1.00 70.69 108 MET A O 1
ATOM 849 N N . MET A 1 109 ? 6.638 4.665 -2.549 1.00 69.06 109 MET A N 1
ATOM 850 C CA . MET A 1 109 ? 7.957 4.400 -1.966 1.00 69.06 109 MET A CA 1
ATOM 851 C C . MET A 1 109 ? 8.730 3.257 -2.647 1.00 69.06 109 MET A C 1
ATOM 853 O O . MET A 1 109 ? 9.864 2.977 -2.255 1.00 69.06 109 MET A O 1
ATOM 857 N N . ILE A 1 110 ? 8.130 2.581 -3.631 1.00 66.19 110 ILE A N 1
ATOM 858 C CA . ILE A 1 110 ? 8.712 1.417 -4.325 1.00 66.19 110 ILE A CA 1
ATOM 859 C C . ILE A 1 110 ? 9.893 1.829 -5.225 1.00 66.19 110 ILE A C 1
ATOM 861 O O . ILE A 1 110 ? 10.801 1.039 -5.487 1.00 66.19 110 ILE A O 1
ATOM 865 N N . ILE A 1 111 ? 9.927 3.090 -5.669 1.00 57.12 111 ILE A N 1
ATOM 866 C CA . ILE A 1 111 ? 10.973 3.628 -6.545 1.00 57.12 111 ILE A CA 1
ATOM 867 C C . ILE A 1 111 ? 11.926 4.498 -5.711 1.00 57.12 111 ILE A C 1
ATOM 869 O O . ILE A 1 111 ? 11.611 5.644 -5.395 1.00 57.12 111 ILE A O 1
ATOM 873 N N . GLY A 1 112 ? 13.104 3.975 -5.349 1.00 53.38 112 GLY A N 1
ATOM 874 C CA . GLY A 1 112 ? 14.121 4.754 -4.629 1.00 53.38 112 GLY A CA 1
ATOM 875 C C . GLY A 1 112 ? 15.170 3.938 -3.865 1.00 53.38 112 GLY A C 1
ATOM 876 O O . GLY A 1 112 ? 15.210 2.710 -3.929 1.00 53.38 112 GLY A O 1
ATOM 877 N N . ARG A 1 113 ? 16.043 4.645 -3.130 1.00 46.25 113 ARG A N 1
ATOM 878 C CA . ARG A 1 113 ? 17.002 4.059 -2.175 1.00 46.25 113 ARG A CA 1
ATOM 879 C C . ARG A 1 113 ? 16.290 3.711 -0.863 1.00 46.25 113 ARG A C 1
ATOM 881 O O . ARG A 1 113 ? 15.657 4.572 -0.264 1.00 46.25 113 ARG A O 1
ATOM 888 N N . GLY A 1 114 ? 16.454 2.474 -0.402 1.00 59.12 114 GLY A N 1
ATOM 889 C CA . GLY A 1 114 ? 15.944 1.970 0.878 1.00 59.12 114 GLY A CA 1
ATOM 890 C C . GLY A 1 114 ? 15.509 0.515 0.745 1.00 59.12 114 GLY A C 1
ATOM 891 O O . GLY A 1 114 ? 15.064 0.123 -0.327 1.00 59.12 114 GLY A O 1
ATOM 892 N N . MET A 1 115 ? 15.639 -0.295 1.794 1.00 69.75 115 MET A N 1
ATOM 893 C CA . MET A 1 115 ? 15.169 -1.686 1.774 1.00 69.75 115 MET A CA 1
ATOM 894 C C . MET A 1 115 ? 13.656 -1.736 2.016 1.00 69.75 115 MET A C 1
ATOM 896 O O . MET A 1 115 ? 13.154 -0.984 2.851 1.00 69.75 115 MET A O 1
ATOM 900 N N . LEU A 1 116 ? 12.940 -2.638 1.333 1.00 81.50 116 LEU A N 1
ATOM 901 C CA . LEU A 1 116 ? 11.513 -2.896 1.577 1.00 81.50 116 LEU A CA 1
ATOM 902 C C . LEU A 1 116 ? 11.226 -3.075 3.074 1.00 81.50 116 LEU A C 1
ATOM 904 O O . LEU A 1 116 ? 10.320 -2.444 3.608 1.00 81.50 116 LEU A O 1
ATOM 908 N N . VAL A 1 117 ? 12.072 -3.848 3.759 1.00 82.44 117 VAL A N 1
ATOM 909 C CA . VAL A 1 117 ? 11.986 -4.116 5.202 1.00 82.44 117 VAL A CA 1
ATOM 910 C C . VAL A 1 117 ? 11.944 -2.828 6.028 1.00 82.44 117 VAL A C 1
ATOM 912 O O . VAL A 1 117 ? 11.085 -2.681 6.890 1.00 82.44 117 VAL A O 1
ATOM 915 N N . ALA A 1 118 ? 12.818 -1.861 5.734 1.00 81.19 118 ALA A N 1
ATOM 916 C CA . ALA A 1 118 ? 12.851 -0.589 6.455 1.00 81.19 118 ALA A CA 1
ATOM 917 C C . ALA A 1 118 ? 11.590 0.254 6.200 1.00 81.19 118 ALA A C 1
ATOM 919 O O . ALA A 1 118 ? 11.109 0.937 7.102 1.00 81.19 118 ALA A O 1
ATOM 920 N N . ASN A 1 119 ? 11.028 0.194 4.987 1.00 81.00 119 ASN A N 1
ATOM 921 C CA . ASN A 1 119 ? 9.766 0.870 4.688 1.00 81.00 119 ASN A CA 1
ATOM 922 C C . ASN A 1 119 ? 8.594 0.214 5.425 1.00 81.00 119 ASN A C 1
ATOM 924 O O . ASN A 1 119 ? 7.783 0.926 6.004 1.00 81.00 119 ASN A O 1
ATOM 928 N N . LEU A 1 120 ? 8.516 -1.118 5.439 1.00 87.94 120 LEU A N 1
ATOM 929 C CA . LEU A 1 120 ? 7.462 -1.844 6.152 1.00 87.94 120 LEU A CA 1
ATOM 930 C C . LEU A 1 120 ? 7.540 -1.621 7.667 1.00 87.94 120 LEU A C 1
ATOM 932 O O . LEU A 1 120 ? 6.503 -1.439 8.297 1.00 87.94 120 LEU A O 1
ATOM 936 N N . HIS A 1 121 ? 8.750 -1.529 8.230 1.00 87.88 121 HIS A N 1
ATOM 937 C CA . HIS A 1 121 ? 8.955 -1.201 9.644 1.00 87.88 121 HIS A CA 1
ATOM 938 C C . HIS A 1 121 ? 8.324 0.143 10.032 1.00 87.88 121 HIS A C 1
ATOM 940 O O . HIS A 1 121 ? 7.714 0.267 11.088 1.00 87.88 121 HIS A O 1
ATOM 946 N N . ARG A 1 122 ? 8.401 1.153 9.159 1.00 87.69 122 ARG A N 1
ATOM 947 C CA . ARG A 1 122 ? 7.738 2.443 9.397 1.00 87.69 122 ARG A CA 1
ATOM 948 C C . ARG A 1 122 ? 6.218 2.286 9.504 1.00 87.69 122 ARG A C 1
ATOM 950 O O . ARG A 1 122 ? 5.595 2.847 10.398 1.00 87.69 122 ARG A O 1
ATOM 957 N N . PHE A 1 123 ? 5.604 1.477 8.642 1.00 90.31 123 PHE A N 1
ATOM 958 C CA . PHE A 1 123 ? 4.167 1.210 8.745 1.00 90.31 123 PHE A CA 1
ATOM 959 C C . PHE A 1 123 ? 3.800 0.368 9.980 1.00 90.31 123 PHE A C 1
ATOM 961 O O . PHE A 1 123 ? 2.720 0.577 10.528 1.00 90.31 123 PHE A O 1
ATOM 968 N N . ASP A 1 124 ? 4.699 -0.494 10.470 1.00 90.19 124 ASP A N 1
ATOM 969 C CA . ASP A 1 124 ? 4.550 -1.171 11.771 1.00 90.19 124 ASP A CA 1
ATOM 970 C C . ASP A 1 124 ? 4.574 -0.178 12.950 1.00 90.19 124 ASP A C 1
ATOM 972 O O . ASP A 1 124 ? 3.753 -0.273 13.870 1.00 90.19 124 ASP A O 1
ATOM 976 N N . GLU A 1 125 ? 5.480 0.806 12.929 1.00 91.19 125 GLU A N 1
ATOM 977 C CA . GLU A 1 125 ? 5.527 1.893 13.921 1.00 91.19 125 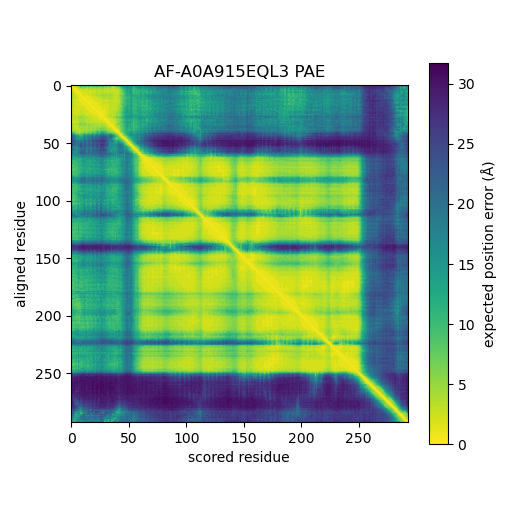GLU A CA 1
ATOM 978 C C . GLU A 1 125 ? 4.251 2.741 13.883 1.00 91.19 125 GLU A C 1
ATOM 980 O O . GLU A 1 125 ? 3.698 3.102 14.926 1.00 91.19 125 GLU A O 1
ATOM 985 N N . LEU A 1 126 ? 3.745 3.028 12.682 1.00 91.69 126 LEU A N 1
ATOM 986 C CA . LEU A 1 126 ? 2.484 3.737 12.496 1.00 91.69 126 LEU A CA 1
ATOM 987 C C . LEU A 1 126 ? 1.306 2.938 13.070 1.00 91.69 126 LEU A C 1
ATOM 989 O O . LEU A 1 126 ? 0.473 3.501 13.781 1.00 91.69 126 LEU A O 1
ATOM 993 N N . ASP A 1 127 ? 1.262 1.626 12.833 1.00 92.00 127 ASP A N 1
ATOM 994 C CA . ASP A 1 127 ? 0.293 0.716 13.449 1.00 92.00 127 ASP A CA 1
ATOM 995 C C . ASP A 1 127 ? 0.373 0.768 14.987 1.00 92.00 127 ASP A C 1
ATOM 997 O O . ASP A 1 127 ? -0.653 0.839 15.672 1.00 92.00 127 ASP A O 1
ATOM 1001 N N . ALA A 1 128 ? 1.581 0.816 15.559 1.00 90.50 128 ALA A N 1
ATOM 1002 C CA . ALA A 1 128 ? 1.770 0.988 16.999 1.00 90.50 128 ALA A CA 1
ATOM 1003 C C . ALA A 1 128 ? 1.222 2.326 17.515 1.00 90.50 128 ALA A C 1
ATOM 1005 O O . ALA A 1 128 ? 0.520 2.348 18.530 1.00 90.50 128 ALA A O 1
ATOM 1006 N N . ALA A 1 129 ? 1.476 3.424 16.803 1.00 92.56 129 ALA A N 1
ATOM 1007 C CA . ALA A 1 129 ? 0.955 4.743 17.149 1.00 92.56 129 ALA A CA 1
ATOM 1008 C C . ALA A 1 129 ? -0.579 4.814 17.074 1.00 92.56 129 ALA A C 1
ATOM 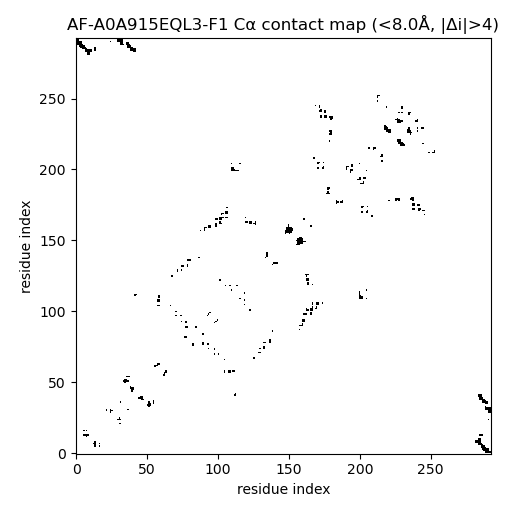1010 O O . ALA A 1 129 ? -1.215 5.392 17.958 1.00 92.56 129 ALA A O 1
ATOM 1011 N N . ILE A 1 130 ? -1.189 4.166 16.078 1.00 92.06 130 ILE A N 1
ATOM 1012 C CA . ILE A 1 130 ? -2.648 4.042 15.968 1.00 92.06 130 ILE A CA 1
ATOM 1013 C C . ILE A 1 130 ? -3.209 3.296 17.179 1.00 92.06 130 ILE A C 1
ATOM 1015 O O . ILE A 1 130 ? -4.145 3.782 17.815 1.00 92.06 130 ILE A O 1
ATOM 1019 N N . ARG A 1 131 ? -2.613 2.159 17.560 1.00 89.88 131 ARG A N 1
ATOM 1020 C CA . ARG A 1 131 ? -3.047 1.407 18.750 1.00 89.88 131 ARG A CA 1
ATOM 1021 C C . ARG A 1 131 ? -2.966 2.247 20.024 1.00 89.88 131 ARG A C 1
ATOM 1023 O O . ARG A 1 131 ? -3.882 2.173 20.839 1.00 89.88 131 ARG A O 1
ATOM 1030 N N . MET A 1 132 ? -1.932 3.078 20.183 1.00 89.25 132 MET A N 1
ATOM 1031 C CA . MET A 1 132 ? -1.833 3.990 21.332 1.00 89.25 132 MET A CA 1
ATOM 1032 C C . MET A 1 132 ? -3.005 4.979 21.396 1.00 89.25 132 MET A C 1
ATOM 1034 O O . MET A 1 132 ? -3.554 5.178 22.477 1.00 89.25 132 MET A O 1
ATOM 1038 N N . ILE A 1 133 ? -3.437 5.537 20.257 1.00 90.12 133 ILE A N 1
ATOM 1039 C CA . ILE A 1 133 ? -4.611 6.428 20.193 1.00 90.12 133 ILE A CA 1
ATOM 1040 C C . ILE A 1 133 ? -5.888 5.676 20.588 1.00 90.12 133 ILE A C 1
ATOM 1042 O O . ILE A 1 133 ? -6.700 6.165 21.369 1.00 90.12 133 ILE A O 1
ATOM 1046 N N . ILE A 1 134 ? -6.070 4.454 20.087 1.00 87.62 134 ILE A N 1
ATOM 1047 C CA . ILE A 1 134 ? -7.248 3.642 20.415 1.00 87.62 134 ILE A CA 1
ATOM 1048 C C . ILE A 1 134 ? -7.293 3.345 21.928 1.00 87.62 134 ILE A C 1
ATOM 1050 O O . ILE A 1 134 ? -8.350 3.450 22.560 1.00 87.62 134 ILE A O 1
ATOM 1054 N N . VAL A 1 135 ? -6.141 3.019 22.526 1.00 84.50 135 VAL A N 1
ATOM 1055 C CA . VAL A 1 135 ? -6.006 2.762 23.967 1.00 84.50 135 VAL A CA 1
ATOM 1056 C C . VAL A 1 135 ? -6.282 4.022 24.795 1.00 84.50 135 VAL A C 1
ATOM 1058 O O . VAL A 1 135 ? -7.044 3.945 25.762 1.00 84.50 135 VAL A O 1
ATOM 1061 N N . SER A 1 136 ? -5.734 5.187 24.421 1.00 82.94 136 SER A N 1
ATOM 1062 C CA . SER A 1 136 ? -5.982 6.455 25.134 1.00 82.94 136 SER A CA 1
ATOM 1063 C C . SER A 1 136 ? -7.456 6.863 25.091 1.00 82.94 136 SER A C 1
ATOM 1065 O O . SER A 1 136 ? -7.996 7.440 26.043 1.00 82.94 136 SER A O 1
ATOM 1067 N N . GLU A 1 137 ? -8.162 6.473 24.029 1.00 76.69 137 GLU A N 1
ATOM 1068 C CA . GLU A 1 137 ? -9.601 6.677 23.909 1.00 76.69 137 GLU A CA 1
ATOM 1069 C C . GLU A 1 137 ? -10.461 5.662 24.682 1.00 76.69 137 GLU A C 1
ATOM 1071 O O . GLU A 1 137 ? -11.686 5.664 24.562 1.00 76.69 137 GLU A O 1
ATOM 1076 N N . LYS A 1 138 ? -9.852 4.847 25.560 1.00 72.06 138 LYS A N 1
ATOM 1077 C CA . LYS A 1 138 ? -10.520 3.828 26.396 1.00 72.06 138 LYS A CA 1
ATOM 1078 C C . LYS A 1 138 ? -11.369 2.842 25.580 1.00 72.06 138 LYS A C 1
ATOM 1080 O O . LYS A 1 138 ? -12.295 2.221 26.108 1.00 72.06 138 LYS A O 1
ATOM 1085 N N . ALA A 1 139 ? -11.064 2.668 24.298 1.00 64.69 139 ALA A N 1
ATOM 1086 C CA . ALA A 1 139 ? -11.826 1.816 23.404 1.00 64.69 139 ALA A CA 1
ATOM 1087 C C . ALA A 1 139 ? -11.444 0.339 23.598 1.00 64.69 139 ALA A C 1
ATOM 1089 O O . ALA A 1 139 ? -10.801 -0.250 22.746 1.00 64.69 139 ALA A O 1
ATOM 1090 N N . LYS A 1 140 ? -11.871 -0.258 24.721 1.00 62.03 140 LYS A N 1
ATOM 1091 C CA . LYS A 1 140 ? -11.533 -1.618 25.196 1.00 62.03 140 LYS A CA 1
ATOM 1092 C C . LYS A 1 140 ? -10.038 -1.805 25.503 1.00 62.03 140 LYS A C 1
ATOM 1094 O O . LYS A 1 140 ? -9.156 -1.390 24.766 1.00 62.03 140 LYS A O 1
ATOM 1099 N N . GLN A 1 141 ? -9.741 -2.415 26.648 1.00 53.31 141 GLN A N 1
ATOM 1100 C CA . GLN A 1 141 ? -8.365 -2.632 27.094 1.00 53.31 141 GLN A CA 1
ATOM 1101 C C . GLN A 1 141 ? -7.655 -3.632 26.166 1.00 53.31 141 GLN A C 1
ATOM 1103 O O . GLN A 1 141 ? -8.025 -4.802 26.108 1.00 53.31 141 GLN A O 1
ATOM 1108 N N . PHE A 1 142 ? -6.624 -3.166 25.458 1.00 57.28 142 PHE A N 1
ATOM 1109 C CA . PHE A 1 142 ? -5.733 -3.980 24.616 1.00 57.28 142 PHE A CA 1
ATOM 1110 C C . PHE A 1 142 ? -4.548 -4.575 25.391 1.00 57.28 142 PHE A C 1
ATOM 1112 O O . PHE A 1 142 ? -3.632 -5.121 24.782 1.00 57.28 142 PHE A O 1
ATOM 1119 N N . ASN A 1 143 ? -4.544 -4.474 26.725 1.00 54.97 143 ASN A N 1
ATOM 1120 C CA . ASN A 1 143 ? -3.367 -4.774 27.546 1.00 54.97 143 ASN A CA 1
ATOM 1121 C C . ASN A 1 143 ? -2.880 -6.231 27.453 1.00 54.97 143 ASN A C 1
ATOM 1123 O O . ASN A 1 143 ? -1.757 -6.498 27.862 1.00 54.97 143 ASN A O 1
ATOM 1127 N N . THR A 1 144 ? -3.676 -7.159 26.911 1.00 55.88 144 THR A N 1
ATOM 1128 C CA . THR A 1 144 ? -3.330 -8.589 26.864 1.00 55.88 144 THR A CA 1
ATOM 1129 C C . THR A 1 144 ? -3.123 -9.168 25.461 1.00 55.88 144 THR A C 1
ATOM 1131 O O . THR A 1 144 ? -2.541 -10.240 25.351 1.00 55.88 144 THR A O 1
ATOM 1134 N N . SER A 1 145 ? -3.535 -8.496 24.376 1.00 66.81 145 SER A N 1
ATOM 1135 C CA . SER A 1 145 ? -3.282 -8.979 23.006 1.00 66.81 145 SER A CA 1
ATOM 1136 C C . SER A 1 145 ? -3.306 -7.833 21.995 1.00 66.81 145 SER A C 1
ATOM 1138 O O . SER A 1 145 ? -4.352 -7.228 21.740 1.00 66.81 145 SER A O 1
ATOM 1140 N N . LYS A 1 146 ? -2.136 -7.551 21.409 1.00 74.06 146 LYS A N 1
ATOM 1141 C CA . LYS A 1 146 ? -1.965 -6.559 20.337 1.00 74.06 146 LYS A CA 1
ATOM 1142 C C . LYS A 1 146 ? -2.630 -7.025 19.040 1.00 74.06 146 LYS A C 1
ATOM 1144 O O . LYS A 1 146 ? -3.170 -6.199 18.314 1.00 74.06 146 LYS A O 1
ATOM 1149 N N . ASP A 1 147 ? -2.656 -8.333 18.804 1.00 78.25 147 ASP A N 1
ATOM 1150 C CA . ASP A 1 147 ? -3.049 -8.917 17.517 1.00 78.25 147 ASP A CA 1
ATOM 1151 C C . ASP A 1 147 ? -4.563 -9.001 17.351 1.00 78.25 147 ASP A C 1
ATOM 1153 O O . ASP A 1 147 ? -5.084 -8.865 16.245 1.00 78.25 147 ASP A O 1
ATOM 1157 N N . ARG A 1 148 ? -5.309 -9.102 18.461 1.00 83.31 148 ARG A N 1
ATOM 1158 C CA . ARG A 1 148 ? -6.779 -9.155 18.443 1.00 83.31 148 ARG A CA 1
ATOM 1159 C C . ARG A 1 148 ? -7.425 -7.984 17.700 1.00 83.31 148 ARG A C 1
ATOM 1161 O O . ARG A 1 148 ? -8.525 -8.135 17.165 1.00 83.31 148 ARG A O 1
ATOM 1168 N N . VAL A 1 149 ? -6.765 -6.823 17.659 1.00 86.25 149 VAL A N 1
ATOM 1169 C CA . VAL A 1 149 ? -7.268 -5.667 16.910 1.00 86.25 149 VAL A CA 1
ATOM 1170 C C . VAL A 1 149 ? -7.340 -5.933 15.410 1.00 86.25 149 VAL A C 1
ATOM 1172 O O . VAL A 1 149 ? -8.283 -5.468 14.776 1.00 86.25 149 VAL A O 1
ATOM 1175 N N . TYR A 1 150 ? -6.415 -6.728 14.878 1.00 88.69 150 TYR A N 1
ATOM 1176 C CA . TYR A 1 150 ? -6.285 -7.018 13.453 1.00 88.69 150 TYR A CA 1
ATOM 1177 C C . TYR A 1 150 ? -7.039 -8.279 13.026 1.00 88.69 150 TYR A C 1
ATOM 1179 O O . TYR A 1 150 ? -7.511 -8.358 11.895 1.00 88.69 150 TYR A O 1
ATOM 1187 N N . ILE A 1 151 ? -7.215 -9.242 13.938 1.00 86.81 151 ILE A N 1
ATOM 1188 C CA . ILE A 1 151 ? -7.920 -10.501 13.659 1.00 86.81 151 ILE A CA 1
ATOM 1189 C C . ILE A 1 151 ? -9.348 -10.232 13.154 1.00 86.81 151 ILE A C 1
ATOM 1191 O O . ILE A 1 151 ? -10.057 -9.362 13.669 1.00 86.81 151 ILE A O 1
ATOM 1195 N N . HIS A 1 152 ? -9.790 -11.004 12.159 1.00 87.44 152 HIS A N 1
ATOM 1196 C CA . HIS A 1 152 ? -11.126 -10.875 11.580 1.00 87.44 152 HIS A CA 1
ATOM 1197 C C . HIS A 1 152 ? -12.238 -11.141 12.624 1.00 87.44 152 HIS A C 1
ATOM 1199 O O . HIS A 1 152 ? -12.076 -11.998 13.500 1.00 87.44 152 HIS A O 1
ATOM 1205 N N . PRO A 1 153 ? -13.406 -10.470 12.543 1.00 86.12 153 PRO A N 1
ATOM 1206 C CA . PRO A 1 153 ? -14.500 -10.676 13.495 1.00 86.12 153 PRO A CA 1
ATOM 1207 C C . PRO A 1 153 ? -15.035 -12.113 13.576 1.00 86.12 153 PRO A C 1
ATOM 1209 O O . PRO A 1 153 ? -15.521 -12.508 14.634 1.00 86.12 153 PRO A O 1
ATOM 1212 N N . SER A 1 154 ? -14.925 -12.904 12.501 1.00 88.62 154 SER A N 1
ATOM 1213 C CA . SER A 1 154 ? -15.282 -14.337 12.519 1.00 88.62 154 SER A CA 1
ATOM 1214 C C . SER A 1 154 ? -14.397 -15.158 13.458 1.00 88.62 154 SER A C 1
ATOM 1216 O O . SER A 1 154 ? -14.841 -16.172 13.979 1.00 88.62 154 SER A O 1
ATOM 1218 N N . SER A 1 155 ? -13.173 -14.693 13.708 1.00 86.12 155 SER A N 1
ATOM 1219 C CA . SER A 1 155 ? -12.181 -15.328 14.579 1.00 86.12 155 SER A CA 1
ATOM 1220 C C . SER A 1 155 ? -12.050 -14.576 15.911 1.00 86.12 155 SER A C 1
ATOM 1222 O O . SER A 1 155 ? -10.982 -14.529 16.513 1.00 86.12 155 SER A O 1
ATOM 1224 N N . MET A 1 156 ? -13.139 -13.946 16.373 1.00 84.31 156 MET A N 1
ATOM 1225 C CA . MET A 1 156 ? -13.232 -13.202 17.645 1.00 84.31 156 MET A CA 1
ATOM 1226 C C . MET A 1 156 ? -12.334 -11.951 17.771 1.00 84.31 156 MET A C 1
ATOM 1228 O O . MET A 1 156 ? -12.129 -11.428 18.880 1.00 84.31 156 MET A O 1
ATOM 1232 N N . GLY A 1 157 ? -11.837 -11.434 16.645 1.00 86.88 157 GLY A N 1
ATOM 1233 C CA . GLY A 1 157 ? -11.085 -10.183 16.579 1.00 86.88 157 GLY A CA 1
ATOM 1234 C C . GLY A 1 157 ? -11.940 -8.944 16.297 1.00 86.88 157 GLY A C 1
ATOM 1235 O O . GLY A 1 157 ? -13.174 -8.989 16.311 1.00 86.88 157 GLY A O 1
ATOM 1236 N N . TYR A 1 158 ? -11.277 -7.808 16.072 1.00 87.00 158 TYR A N 1
ATOM 1237 C CA . TYR A 1 158 ? -11.937 -6.534 15.761 1.00 87.00 158 TYR A CA 1
ATOM 1238 C C . TYR A 1 158 ? -11.900 -6.149 14.279 1.00 87.00 158 TYR A C 1
ATOM 1240 O O . TYR A 1 158 ? -12.748 -5.361 13.861 1.00 87.00 158 TYR A O 1
ATOM 1248 N N . GLY A 1 159 ? -10.991 -6.720 13.487 1.00 89.62 159 GLY A N 1
ATOM 1249 C CA . GLY A 1 159 ? -10.904 -6.511 12.042 1.00 89.62 159 GLY A CA 1
ATOM 1250 C C . GLY A 1 159 ? -10.381 -5.137 11.624 1.00 89.62 159 GLY A C 1
ATOM 1251 O O . GLY A 1 159 ? -10.783 -4.631 10.575 1.00 89.62 159 GLY A O 1
ATOM 1252 N N . LEU A 1 160 ? -9.534 -4.496 12.432 1.00 91.12 160 LEU A N 1
ATOM 1253 C CA . LEU A 1 160 ? -8.772 -3.330 11.989 1.00 91.12 160 LEU A CA 1
ATOM 1254 C C . LEU A 1 160 ? -7.787 -3.768 10.902 1.00 91.12 160 LEU A C 1
ATOM 1256 O O . LEU A 1 160 ? -7.105 -4.773 11.050 1.00 91.12 160 LEU A O 1
ATOM 1260 N N . THR A 1 161 ? -7.688 -3.022 9.810 1.00 92.44 161 THR A N 1
ATOM 1261 C CA . THR A 1 161 ? -6.691 -3.307 8.778 1.00 92.44 161 THR A CA 1
ATOM 1262 C C . THR A 1 161 ? -5.327 -2.789 9.232 1.00 92.44 161 THR A C 1
ATOM 1264 O O . THR A 1 161 ? -5.205 -1.613 9.572 1.00 92.44 161 THR A O 1
ATOM 1267 N N . SER A 1 162 ? -4.298 -3.643 9.217 1.00 92.19 162 SER A N 1
ATOM 1268 C CA . SER A 1 162 ? -2.914 -3.206 9.446 1.00 92.19 162 SER A CA 1
ATOM 1269 C C . SER A 1 162 ? -2.447 -2.292 8.313 1.00 92.19 162 SER A C 1
ATOM 1271 O O . SER A 1 162 ? -2.695 -2.558 7.130 1.00 92.19 162 SER A O 1
ATOM 1273 N N . MET A 1 163 ? -1.761 -1.206 8.670 1.00 92.38 163 MET A N 1
ATOM 1274 C CA . MET A 1 163 ? -1.164 -0.284 7.703 1.00 92.38 163 MET A CA 1
ATOM 1275 C C . MET A 1 163 ? -0.053 -0.970 6.916 1.00 92.38 163 MET A C 1
ATOM 1277 O O . MET A 1 163 ? 0.019 -0.801 5.700 1.00 92.38 163 MET A O 1
ATOM 1281 N N . LYS A 1 164 ? 0.765 -1.791 7.583 1.00 91.69 164 LYS A N 1
ATOM 1282 C CA . LYS A 1 164 ? 1.784 -2.605 6.919 1.00 91.69 164 LYS A CA 1
ATOM 1283 C C . LYS A 1 164 ? 1.163 -3.584 5.932 1.00 91.69 164 LYS A C 1
ATOM 1285 O O . LYS A 1 164 ? 1.525 -3.538 4.760 1.00 91.69 164 LYS A O 1
ATOM 1290 N N . ASN A 1 165 ? 0.200 -4.401 6.362 1.00 91.56 165 ASN A N 1
ATOM 1291 C CA . ASN A 1 165 ? -0.426 -5.383 5.468 1.00 91.56 165 ASN A CA 1
ATOM 1292 C C . ASN A 1 165 ? -1.115 -4.689 4.287 1.00 91.56 165 ASN A C 1
ATOM 1294 O O . ASN A 1 165 ? -1.004 -5.138 3.156 1.00 91.56 165 ASN A O 1
ATOM 1298 N N . SER A 1 166 ? -1.726 -3.521 4.516 1.00 91.56 166 SER A N 1
ATOM 1299 C CA . SER A 1 166 ? -2.299 -2.710 3.435 1.00 91.56 166 SER A CA 1
ATOM 1300 C C . SER A 1 166 ? -1.261 -2.317 2.376 1.00 91.56 166 SER A C 1
ATOM 1302 O O . SER A 1 166 ? -1.576 -2.279 1.187 1.00 91.56 166 SER A O 1
ATOM 1304 N N . VAL A 1 167 ? -0.036 -1.991 2.789 1.00 91.44 167 VAL A N 1
ATOM 1305 C CA . VAL A 1 167 ? 1.066 -1.656 1.875 1.00 91.44 167 VAL A CA 1
ATOM 1306 C C . VAL A 1 167 ? 1.582 -2.894 1.149 1.00 91.44 167 VAL A C 1
ATOM 1308 O O . VAL A 1 167 ? 1.860 -2.823 -0.044 1.00 91.44 167 VAL A O 1
ATOM 1311 N N . GLU A 1 168 ? 1.675 -4.033 1.829 1.00 92.81 168 GLU A N 1
ATOM 1312 C CA . GLU A 1 168 ? 2.035 -5.300 1.185 1.00 92.81 168 GLU A CA 1
ATOM 1313 C C . GLU A 1 168 ? 0.984 -5.712 0.137 1.00 92.81 168 GLU A C 1
ATOM 1315 O O . GLU A 1 168 ? 1.354 -6.059 -0.986 1.00 92.81 168 GLU A O 1
ATOM 1320 N N . ASP A 1 169 ? -0.311 -5.541 0.437 1.00 91.94 169 ASP A N 1
ATOM 1321 C CA . ASP A 1 169 ? -1.389 -5.702 -0.545 1.00 91.94 169 ASP A CA 1
ATOM 1322 C C . ASP A 1 169 ? -1.161 -4.792 -1.752 1.00 91.94 169 ASP A C 1
ATOM 1324 O O . ASP A 1 169 ? -1.268 -5.227 -2.895 1.00 91.94 169 ASP A O 1
ATOM 1328 N N . SER A 1 170 ? -0.854 -3.508 -1.530 1.00 91.62 170 SER A N 1
ATOM 1329 C CA . SER A 1 170 ? -0.717 -2.563 -2.641 1.00 91.62 170 SER A CA 1
ATOM 1330 C C . SER A 1 170 ? 0.459 -2.915 -3.553 1.00 91.62 170 SER A C 1
ATOM 1332 O O . SER A 1 170 ? 0.339 -2.764 -4.769 1.00 91.62 170 SER A O 1
ATOM 1334 N N . ILE A 1 171 ? 1.552 -3.452 -3.003 1.00 92.31 171 ILE A N 1
ATOM 1335 C CA . ILE A 1 171 ? 2.664 -4.011 -3.784 1.00 92.31 171 ILE A CA 1
ATOM 1336 C C . ILE A 1 171 ? 2.162 -5.166 -4.657 1.00 92.31 171 ILE A C 1
ATOM 1338 O O . ILE A 1 171 ? 2.378 -5.139 -5.868 1.00 92.31 171 ILE A O 1
ATOM 1342 N N . MET A 1 172 ? 1.429 -6.122 -4.081 1.00 92.94 172 MET A N 1
ATOM 1343 C CA . MET A 1 172 ? 0.905 -7.275 -4.819 1.00 92.94 172 MET A CA 1
ATOM 1344 C C . MET A 1 172 ? -0.071 -6.865 -5.930 1.00 92.94 172 MET A C 1
ATOM 1346 O O . MET A 1 172 ? 0.036 -7.330 -7.064 1.00 92.94 172 MET A O 1
ATOM 1350 N N . TYR A 1 173 ? -0.991 -5.940 -5.643 1.00 93.00 173 TYR A N 1
ATOM 1351 C CA . TYR A 1 173 ? -1.897 -5.391 -6.653 1.00 93.00 173 TYR A CA 1
ATOM 1352 C C . TYR A 1 173 ? -1.118 -4.745 -7.795 1.00 93.00 173 TYR A C 1
ATOM 1354 O O . TYR A 1 173 ? -1.334 -5.098 -8.953 1.00 93.00 173 TYR A O 1
ATOM 1362 N N . ASN A 1 174 ? -0.189 -3.841 -7.484 1.00 91.31 174 ASN A N 1
ATOM 1363 C CA . ASN A 1 174 ? 0.611 -3.169 -8.504 1.00 91.31 174 ASN A CA 1
ATOM 1364 C C . ASN A 1 174 ? 1.416 -4.167 -9.339 1.00 91.31 174 ASN A C 1
ATOM 1366 O O . ASN A 1 174 ? 1.551 -3.974 -10.545 1.00 91.31 174 ASN A O 1
ATOM 1370 N N . TYR A 1 175 ? 1.939 -5.230 -8.723 1.00 92.81 175 TYR A N 1
ATOM 1371 C CA . TYR A 1 175 ? 2.659 -6.283 -9.431 1.00 92.81 175 TYR A CA 1
ATOM 1372 C C . TYR A 1 175 ? 1.756 -7.023 -10.417 1.00 92.81 175 TYR A C 1
ATOM 1374 O O . TYR A 1 175 ? 2.119 -7.167 -11.580 1.00 92.81 175 TYR A O 1
ATOM 1382 N N . MET A 1 176 ? 0.552 -7.418 -9.999 1.00 93.69 176 MET A N 1
ATOM 1383 C CA . MET A 1 176 ? -0.400 -8.086 -10.891 1.00 93.69 176 MET A CA 1
ATOM 1384 C C . MET A 1 176 ? -0.841 -7.180 -12.040 1.00 93.69 176 MET A C 1
ATOM 1386 O O . MET A 1 176 ? -0.967 -7.652 -13.164 1.00 93.69 176 MET A O 1
ATOM 1390 N N . TYR A 1 177 ? -1.018 -5.876 -11.798 1.00 92.44 177 TYR A N 1
ATOM 1391 C CA . TYR A 1 177 ? -1.236 -4.910 -12.882 1.00 92.44 177 TYR A CA 1
ATOM 1392 C C . TYR A 1 177 ? -0.037 -4.857 -13.823 1.00 92.44 177 TYR A C 1
ATOM 1394 O O . TYR A 1 177 ? -0.204 -5.005 -15.028 1.00 92.44 177 TYR A O 1
ATOM 1402 N N . LEU A 1 178 ? 1.178 -4.734 -13.283 1.00 90.88 178 LEU A N 1
ATOM 1403 C CA . LEU A 1 178 ? 2.391 -4.722 -14.091 1.00 90.88 178 LEU A CA 1
ATOM 1404 C C . LEU A 1 178 ? 2.534 -5.990 -14.940 1.00 90.88 178 LEU A C 1
ATOM 1406 O O . LEU A 1 178 ? 3.047 -5.881 -16.047 1.00 90.88 178 LEU A O 1
ATOM 1410 N N . MET A 1 179 ? 2.108 -7.156 -14.434 1.00 90.44 179 MET A N 1
ATOM 1411 C CA . MET A 1 179 ? 2.240 -8.462 -15.094 1.00 90.44 179 MET A CA 1
ATOM 1412 C C . MET A 1 179 ? 1.074 -8.849 -16.012 1.00 90.44 179 MET A C 1
ATOM 1414 O O . MET A 1 179 ? 1.255 -9.694 -16.885 1.00 90.44 179 MET A O 1
ATOM 1418 N N . LEU A 1 180 ? -0.105 -8.250 -15.884 1.00 90.19 180 LEU A N 1
ATOM 1419 C CA . LEU A 1 180 ? -1.273 -8.641 -16.687 1.00 90.19 180 LEU A CA 1
ATOM 1420 C C . LEU A 1 180 ? -1.793 -7.527 -17.601 1.00 90.19 180 LEU A C 1
ATOM 1422 O O . LEU A 1 180 ? -2.564 -7.818 -18.507 1.00 90.19 180 LEU A O 1
ATOM 1426 N N . ASP A 1 181 ? -1.362 -6.281 -17.403 1.00 88.94 181 ASP A N 1
ATOM 1427 C CA . ASP A 1 181 ? -1.744 -5.152 -18.254 1.00 88.94 181 ASP A CA 1
ATOM 1428 C C . ASP A 1 181 ? -0.756 -4.962 -19.421 1.00 88.94 181 ASP A C 1
ATOM 1430 O O . ASP A 1 181 ? 0.466 -4.881 -19.222 1.00 88.94 181 ASP A O 1
ATOM 1434 N N . ASP A 1 182 ? -1.291 -4.906 -20.642 1.00 85.81 182 ASP A N 1
ATOM 1435 C CA . ASP A 1 182 ? -0.531 -4.759 -21.888 1.00 85.81 182 ASP A CA 1
ATOM 1436 C C . ASP A 1 182 ? 0.044 -3.352 -22.053 1.00 85.81 182 ASP A C 1
ATOM 1438 O O . ASP A 1 182 ? 1.173 -3.189 -22.536 1.00 85.81 182 ASP A O 1
ATOM 1442 N N . ASP A 1 183 ? -0.693 -2.343 -21.585 1.00 86.31 183 ASP A N 1
ATOM 1443 C CA . ASP A 1 183 ? -0.290 -0.938 -21.666 1.00 86.31 183 ASP A CA 1
ATOM 1444 C C . ASP A 1 183 ? 0.958 -0.667 -20.808 1.00 86.31 183 ASP A C 1
ATOM 1446 O O . ASP A 1 183 ? 1.666 0.324 -21.002 1.00 86.31 183 ASP A O 1
ATOM 1450 N N . LEU A 1 184 ? 1.264 -1.582 -19.879 1.00 87.25 184 LEU A N 1
ATOM 1451 C CA . LEU A 1 184 ? 2.422 -1.533 -18.990 1.00 87.25 184 LEU A CA 1
ATOM 1452 C C . LEU A 1 184 ? 3.604 -2.397 -19.458 1.00 87.25 184 LEU A C 1
ATOM 1454 O O . LEU A 1 184 ? 4.579 -2.564 -18.720 1.00 87.25 184 LEU A O 1
ATOM 1458 N N . SER A 1 185 ? 3.558 -2.954 -20.671 1.00 86.00 185 SER A N 1
ATOM 1459 C CA . SER A 1 185 ? 4.622 -3.811 -21.222 1.00 86.00 185 SER A CA 1
ATOM 1460 C C . SER A 1 185 ? 6.000 -3.131 -21.251 1.00 86.00 185 SER A C 1
ATOM 1462 O O . SER A 1 185 ? 7.000 -3.741 -20.861 1.00 86.00 185 SER A O 1
ATOM 1464 N N . ALA A 1 186 ? 6.066 -1.848 -21.618 1.00 83.19 186 ALA A N 1
ATOM 1465 C CA . ALA A 1 186 ? 7.311 -1.078 -21.623 1.00 83.19 186 ALA A CA 1
ATOM 1466 C C . ALA A 1 186 ? 7.877 -0.876 -20.203 1.00 83.19 186 ALA A C 1
ATOM 1468 O O . ALA A 1 186 ? 9.076 -1.036 -19.963 1.00 83.19 186 ALA A O 1
ATOM 1469 N N . GLN A 1 187 ? 7.012 -0.568 -19.235 1.00 85.00 187 GLN A N 1
ATOM 1470 C CA . GLN A 1 187 ? 7.363 -0.401 -17.824 1.00 85.00 187 GLN A CA 1
ATOM 1471 C C . GLN A 1 187 ? 7.839 -1.726 -17.225 1.00 85.00 187 GLN A C 1
ATOM 1473 O O . GLN A 1 187 ? 8.801 -1.755 -16.458 1.00 85.00 187 GLN A O 1
ATOM 1478 N N . ARG A 1 188 ? 7.205 -2.835 -17.611 1.00 88.69 188 ARG A N 1
ATOM 1479 C CA . ARG A 1 188 ? 7.594 -4.185 -17.207 1.00 88.69 188 ARG A CA 1
ATOM 1480 C C . ARG A 1 188 ? 8.988 -4.541 -17.711 1.00 88.69 188 ARG A C 1
ATOM 1482 O O . ARG A 1 188 ? 9.806 -5.002 -16.918 1.00 88.69 188 ARG A O 1
ATOM 1489 N N . ALA A 1 189 ? 9.281 -4.277 -18.985 1.00 87.12 189 ALA A N 1
ATOM 1490 C CA . ALA A 1 189 ? 10.616 -4.469 -19.550 1.00 87.12 189 ALA A CA 1
ATOM 1491 C C . ALA A 1 189 ? 11.668 -3.631 -18.801 1.00 87.12 189 ALA A C 1
ATOM 1493 O O . ALA A 1 189 ? 12.705 -4.152 -18.392 1.00 87.12 189 ALA A O 1
ATOM 1494 N N . LEU A 1 190 ? 11.361 -2.361 -18.514 1.00 85.31 190 LEU A N 1
ATOM 1495 C CA . LEU A 1 190 ? 12.233 -1.487 -17.726 1.00 85.31 190 LEU A CA 1
ATOM 1496 C C . LEU A 1 190 ? 12.494 -2.031 -16.310 1.00 85.31 190 LEU A C 1
ATOM 1498 O O . LEU A 1 190 ? 13.619 -1.963 -15.815 1.00 85.31 190 LEU A O 1
ATOM 1502 N N . PHE A 1 191 ? 11.478 -2.567 -15.632 1.00 87.25 191 PHE A N 1
ATOM 1503 C CA . PHE A 1 191 ? 11.661 -3.124 -14.291 1.00 87.25 191 PHE A CA 1
ATOM 1504 C C . PHE A 1 191 ? 12.472 -4.420 -14.306 1.00 87.25 191 PHE A C 1
ATOM 1506 O O . PHE A 1 191 ? 13.297 -4.598 -13.411 1.00 87.25 191 PHE A O 1
ATOM 1513 N N . LYS A 1 192 ? 12.334 -5.271 -15.334 1.00 87.56 192 LYS A N 1
ATOM 1514 C CA . LYS A 1 192 ? 13.216 -6.437 -15.525 1.00 87.56 192 LYS A CA 1
ATOM 1515 C C . LYS A 1 192 ? 14.684 -6.010 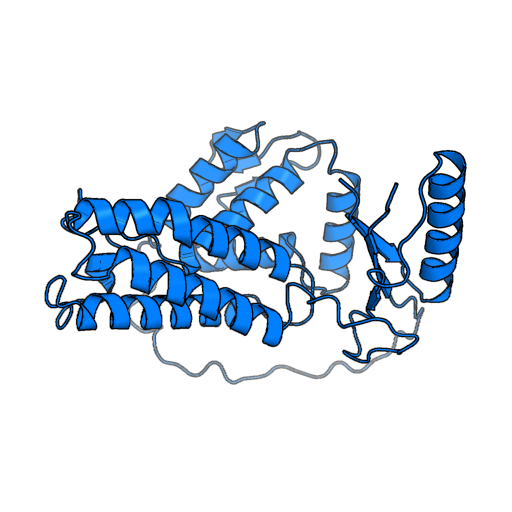-15.668 1.00 87.56 192 LYS A C 1
ATOM 1517 O O . LYS A 1 192 ? 15.546 -6.539 -14.971 1.00 87.56 192 LYS A O 1
ATOM 1522 N N . GLU A 1 193 ? 14.966 -4.967 -16.447 1.00 85.31 193 GLU A N 1
ATOM 1523 C CA . GLU A 1 193 ? 16.316 -4.382 -16.543 1.00 85.31 193 GLU A CA 1
ATOM 1524 C C . GLU A 1 193 ? 16.835 -3.857 -15.193 1.00 85.31 193 GLU A C 1
ATOM 1526 O O . GLU A 1 193 ? 18.015 -3.987 -14.852 1.00 85.31 193 GLU A O 1
ATOM 1531 N N . PHE A 1 194 ? 15.958 -3.270 -14.376 1.00 84.31 194 PHE A N 1
ATOM 1532 C CA . PHE A 1 194 ? 16.317 -2.833 -13.027 1.00 84.31 194 PHE A CA 1
ATOM 1533 C C . PHE A 1 194 ? 16.646 -3.997 -12.090 1.00 84.31 194 PHE A C 1
ATOM 1535 O O . PHE A 1 194 ? 17.549 -3.841 -11.263 1.00 84.31 194 PHE A O 1
ATOM 1542 N N . VAL A 1 195 ? 15.979 -5.148 -12.225 1.00 85.06 195 VAL A N 1
ATOM 1543 C CA . VAL A 1 195 ? 16.322 -6.371 -11.478 1.00 85.06 195 VAL A CA 1
ATOM 1544 C C . VAL A 1 195 ? 17.757 -6.796 -11.800 1.00 85.06 195 VAL A C 1
ATOM 1546 O O . VAL A 1 195 ? 18.557 -6.935 -10.873 1.00 85.06 195 VAL A O 1
ATOM 1549 N N . VAL A 1 196 ? 18.120 -6.878 -13.087 1.00 85.62 196 VAL A N 1
ATOM 1550 C CA . VAL A 1 196 ? 19.480 -7.242 -13.546 1.00 85.62 196 VAL A CA 1
ATOM 1551 C C . VAL A 1 196 ? 20.540 -6.301 -12.968 1.00 85.62 196 VAL A C 1
ATOM 1553 O O . VAL A 1 196 ? 21.602 -6.729 -12.523 1.00 85.62 196 VAL A O 1
ATOM 1556 N N . ARG A 1 197 ? 20.238 -5.001 -12.893 1.00 80.69 197 ARG A N 1
ATOM 1557 C CA . ARG A 1 197 ? 21.141 -3.975 -12.336 1.00 80.69 197 ARG A CA 1
ATOM 1558 C C . ARG A 1 197 ? 21.108 -3.882 -10.807 1.00 80.69 197 ARG A C 1
ATOM 1560 O O . ARG A 1 197 ? 21.596 -2.894 -10.250 1.00 80.69 197 ARG A O 1
ATOM 1567 N N . ASN A 1 198 ? 20.506 -4.858 -10.128 1.00 79.44 198 ASN A N 1
ATOM 1568 C CA . ASN A 1 198 ? 20.366 -4.915 -8.674 1.00 79.44 198 ASN A CA 1
ATOM 1569 C C . ASN A 1 198 ? 19.708 -3.644 -8.087 1.00 79.44 198 ASN A C 1
ATOM 1571 O O . ASN A 1 198 ? 20.038 -3.198 -6.987 1.00 79.44 198 ASN A O 1
ATOM 1575 N N . ARG A 1 199 ? 18.767 -3.031 -8.818 1.00 76.69 199 ARG A N 1
ATOM 1576 C CA . ARG A 1 199 ? 18.028 -1.835 -8.385 1.00 76.69 199 ARG A CA 1
ATOM 1577 C C . ARG A 1 199 ? 16.700 -2.224 -7.763 1.00 76.69 199 ARG A C 1
ATOM 1579 O O . ARG A 1 199 ? 15.986 -3.069 -8.300 1.00 76.69 199 ARG A O 1
ATOM 1586 N N . ARG A 1 200 ? 16.357 -1.592 -6.638 1.00 80.44 200 ARG A N 1
ATOM 1587 C CA . ARG A 1 200 ? 15.037 -1.757 -6.028 1.00 80.44 200 ARG A CA 1
ATOM 1588 C C . ARG A 1 200 ? 13.956 -1.275 -6.992 1.00 80.44 200 ARG A C 1
ATOM 1590 O O . ARG A 1 200 ? 14.082 -0.205 -7.583 1.00 80.44 200 ARG A O 1
ATOM 1597 N N . ASN A 1 201 ? 12.931 -2.096 -7.150 1.00 85.00 201 ASN A N 1
ATOM 1598 C CA . ASN A 1 201 ? 11.766 -1.846 -7.980 1.00 85.00 201 ASN A CA 1
ATOM 1599 C C . ASN A 1 201 ? 10.631 -2.782 -7.528 1.00 85.00 201 ASN A C 1
ATOM 1601 O O . ASN A 1 201 ? 10.827 -3.619 -6.645 1.00 85.00 201 ASN A O 1
ATOM 1605 N N . LEU A 1 202 ? 9.465 -2.659 -8.161 1.00 88.62 202 LEU A N 1
ATOM 1606 C CA . LEU A 1 202 ? 8.265 -3.416 -7.806 1.00 88.62 202 LEU A CA 1
ATOM 1607 C C . LEU A 1 202 ? 8.434 -4.939 -7.902 1.00 88.62 202 LEU A C 1
ATOM 1609 O O . LEU A 1 202 ? 7.912 -5.650 -7.048 1.00 88.62 202 LEU A O 1
ATOM 1613 N N . ILE A 1 203 ? 9.162 -5.441 -8.905 1.00 90.81 203 ILE A N 1
ATOM 1614 C CA . ILE A 1 203 ? 9.383 -6.884 -9.090 1.00 90.81 203 ILE A CA 1
ATOM 1615 C C . ILE A 1 203 ? 10.167 -7.434 -7.898 1.00 90.81 203 ILE A C 1
ATOM 1617 O O . ILE A 1 203 ? 9.707 -8.368 -7.253 1.00 90.81 203 ILE A O 1
ATOM 1621 N N . ARG A 1 204 ? 11.275 -6.785 -7.519 1.00 88.69 204 ARG A N 1
ATOM 1622 C CA . ARG A 1 204 ? 12.089 -7.216 -6.367 1.00 88.69 204 ARG A CA 1
ATOM 1623 C C . ARG A 1 204 ? 11.362 -7.113 -5.036 1.00 88.69 204 ARG A C 1
ATOM 1625 O O . ARG A 1 204 ? 11.517 -7.983 -4.185 1.00 88.69 204 ARG A O 1
ATOM 1632 N N . ASP A 1 205 ? 10.599 -6.038 -4.839 1.00 90.38 205 ASP A N 1
ATOM 1633 C CA . ASP A 1 205 ? 9.797 -5.890 -3.625 1.00 90.38 205 ASP A CA 1
ATOM 1634 C C . ASP A 1 205 ? 8.750 -7.017 -3.542 1.00 90.38 205 ASP A C 1
ATOM 1636 O O . ASP A 1 205 ? 8.519 -7.563 -2.467 1.00 90.38 205 ASP A O 1
ATOM 1640 N N . THR A 1 206 ? 8.185 -7.431 -4.680 1.00 91.62 206 THR A N 1
ATOM 1641 C CA . THR A 1 206 ? 7.253 -8.563 -4.736 1.00 91.62 206 THR A CA 1
ATOM 1642 C C . THR A 1 206 ? 7.957 -9.895 -4.497 1.00 91.62 206 THR A C 1
ATOM 1644 O O . THR A 1 206 ? 7.488 -10.664 -3.672 1.00 91.62 206 THR A O 1
ATOM 1647 N N . GLU A 1 207 ? 9.107 -10.162 -5.122 1.00 91.06 207 GLU A N 1
ATOM 1648 C CA . GLU A 1 207 ? 9.916 -11.370 -4.872 1.00 91.06 207 GLU A CA 1
ATOM 1649 C C . GLU A 1 207 ? 10.268 -11.526 -3.384 1.00 91.06 207 GLU A C 1
ATOM 1651 O O . GLU A 1 207 ? 10.186 -12.622 -2.823 1.00 91.06 207 GLU A O 1
ATOM 1656 N N . ALA A 1 208 ? 10.604 -10.417 -2.717 1.00 89.81 208 ALA A N 1
ATOM 1657 C CA . ALA A 1 208 ? 10.855 -10.399 -1.282 1.00 89.81 208 ALA A CA 1
ATOM 1658 C C . ALA A 1 208 ? 9.594 -10.740 -0.466 1.00 89.81 208 ALA A C 1
ATOM 1660 O O . ALA A 1 208 ? 9.693 -11.484 0.510 1.00 89.81 208 ALA A O 1
ATOM 1661 N N . LEU A 1 209 ? 8.413 -10.247 -0.864 1.00 91.19 209 LEU A N 1
ATOM 1662 C CA . LEU A 1 209 ? 7.139 -10.625 -0.236 1.00 91.19 209 LEU A CA 1
ATOM 1663 C C . LEU A 1 209 ? 6.789 -12.095 -0.482 1.00 91.19 209 LEU A C 1
ATOM 1665 O O . LEU A 1 209 ? 6.441 -12.793 0.466 1.00 91.19 209 LEU A O 1
ATOM 1669 N N . LEU A 1 210 ? 6.920 -12.590 -1.714 1.00 91.38 210 LEU A N 1
ATOM 1670 C CA . LEU A 1 210 ? 6.668 -13.996 -2.037 1.00 91.38 210 LEU A CA 1
ATOM 1671 C C . LEU A 1 210 ? 7.563 -14.914 -1.208 1.00 91.38 210 LEU A C 1
ATOM 1673 O O . LEU A 1 210 ? 7.079 -15.886 -0.639 1.00 91.38 210 LEU A O 1
ATOM 1677 N N . THR A 1 211 ? 8.837 -14.553 -1.053 1.00 90.88 211 THR A N 1
ATOM 1678 C CA . THR A 1 211 ? 9.776 -15.297 -0.206 1.00 90.88 211 THR A CA 1
ATOM 1679 C C . THR A 1 211 ? 9.367 -15.244 1.267 1.00 90.88 211 THR A C 1
ATOM 1681 O O . THR A 1 211 ? 9.331 -16.281 1.923 1.00 90.88 211 THR A O 1
ATOM 1684 N N . LYS A 1 212 ? 9.005 -14.059 1.785 1.00 89.50 212 LYS A N 1
ATOM 1685 C CA . LYS A 1 212 ? 8.550 -13.866 3.175 1.00 89.50 212 LYS A CA 1
ATOM 1686 C C . LYS A 1 212 ? 7.355 -14.762 3.527 1.00 89.50 212 LYS A C 1
ATOM 1688 O O . LYS A 1 212 ? 7.297 -15.268 4.641 1.00 89.50 212 LYS A O 1
ATOM 1693 N N . TYR A 1 213 ? 6.422 -14.938 2.594 1.00 89.19 213 TYR A N 1
ATOM 1694 C CA . TYR A 1 213 ? 5.195 -15.716 2.787 1.00 89.19 213 TYR A CA 1
ATOM 1695 C C . TYR A 1 213 ? 5.276 -17.154 2.239 1.00 89.19 213 TYR A C 1
ATOM 1697 O O . TYR A 1 213 ? 4.276 -17.860 2.248 1.00 89.19 213 TYR A O 1
ATOM 1705 N N . GLY A 1 214 ? 6.436 -17.607 1.745 1.00 88.62 214 GLY A N 1
ATOM 1706 C CA . GLY A 1 214 ? 6.594 -18.962 1.196 1.00 88.62 214 GLY A CA 1
ATOM 1707 C C . GLY A 1 214 ? 5.836 -19.221 -0.116 1.00 88.62 214 GLY A C 1
ATOM 1708 O O . GLY A 1 214 ? 5.573 -20.367 -0.461 1.00 88.62 214 GLY A O 1
ATOM 1709 N N . MET A 1 215 ? 5.494 -18.173 -0.869 1.00 89.19 215 MET A N 1
ATOM 1710 C CA . MET A 1 215 ? 4.653 -18.242 -2.072 1.00 89.19 215 MET A CA 1
ATOM 1711 C C . MET A 1 215 ? 5.432 -18.183 -3.393 1.00 89.19 215 MET A C 1
ATOM 1713 O O . MET A 1 215 ? 4.820 -18.093 -4.456 1.00 89.19 215 MET A O 1
ATOM 1717 N N . SER A 1 216 ? 6.768 -18.217 -3.371 1.00 88.12 216 SER A N 1
ATOM 1718 C CA . SER A 1 216 ? 7.594 -18.064 -4.584 1.00 88.12 216 SER A CA 1
ATOM 1719 C C . SER A 1 216 ? 7.288 -19.096 -5.677 1.00 88.12 216 SER A C 1
ATOM 1721 O O . SER A 1 216 ? 7.450 -18.791 -6.851 1.00 88.12 216 SER A O 1
ATOM 1723 N N . ASN A 1 217 ? 6.804 -20.284 -5.302 1.00 85.69 217 ASN A N 1
ATOM 1724 C CA . ASN A 1 217 ? 6.414 -21.343 -6.241 1.00 85.69 217 ASN A CA 1
ATOM 1725 C C . ASN A 1 217 ? 4.909 -21.353 -6.559 1.00 85.69 217 ASN A C 1
ATOM 1727 O O . ASN A 1 217 ? 4.473 -22.110 -7.420 1.00 85.69 217 ASN A O 1
ATOM 1731 N N . LEU A 1 218 ? 4.112 -20.549 -5.848 1.00 84.69 218 LEU A N 1
ATOM 1732 C CA . LEU A 1 218 ? 2.659 -20.491 -6.020 1.00 84.69 218 LEU A CA 1
ATOM 1733 C C . LEU A 1 218 ? 2.248 -19.443 -7.049 1.00 84.69 218 LEU A C 1
ATOM 1735 O O . LEU A 1 218 ? 1.158 -19.541 -7.600 1.00 84.69 218 LEU A O 1
ATOM 1739 N N . ILE A 1 219 ? 3.094 -18.442 -7.301 1.00 87.75 219 ILE A N 1
ATOM 1740 C CA . ILE A 1 219 ? 2.831 -17.405 -8.296 1.00 87.75 219 ILE A CA 1
ATOM 1741 C C . ILE A 1 219 ? 3.774 -17.598 -9.475 1.00 87.75 219 ILE A C 1
ATOM 1743 O O . ILE A 1 219 ? 4.956 -17.272 -9.396 1.00 87.75 219 ILE A O 1
ATOM 1747 N N . ILE A 1 220 ? 3.231 -18.116 -10.574 1.00 85.88 220 ILE A N 1
ATOM 1748 C CA . ILE A 1 220 ? 3.974 -18.386 -11.804 1.00 85.88 220 ILE A CA 1
ATOM 1749 C C . ILE A 1 220 ? 3.458 -17.443 -12.884 1.00 85.88 220 ILE A C 1
ATOM 1751 O O . ILE A 1 220 ? 2.270 -17.430 -13.204 1.00 85.88 220 ILE A O 1
ATOM 1755 N N . VAL A 1 221 ? 4.360 -16.637 -13.439 1.00 84.31 221 VAL A N 1
ATOM 1756 C CA . VAL A 1 221 ? 4.062 -15.755 -14.570 1.00 84.31 221 VAL A CA 1
ATOM 1757 C C . VAL A 1 221 ? 4.466 -16.477 -15.847 1.00 84.31 221 VAL A C 1
ATOM 1759 O O . VAL A 1 221 ? 5.646 -16.774 -16.033 1.00 84.31 221 VAL A O 1
ATOM 1762 N N . SER A 1 222 ? 3.509 -16.743 -16.732 1.00 80.75 222 SER A N 1
ATOM 1763 C CA . SER A 1 222 ? 3.803 -17.334 -18.035 1.00 80.75 222 SER A CA 1
ATOM 1764 C C . SER A 1 222 ? 4.452 -16.276 -18.930 1.00 80.75 222 SER A C 1
ATOM 1766 O O . SER A 1 222 ? 3.849 -15.261 -19.275 1.00 80.75 222 SER A O 1
ATOM 1768 N N . GLU A 1 223 ? 5.722 -16.461 -19.297 1.00 67.31 223 GLU A N 1
ATOM 1769 C CA . GLU A 1 223 ? 6.396 -15.539 -20.215 1.00 67.31 223 GLU A CA 1
ATOM 1770 C C . GLU A 1 223 ? 5.902 -15.775 -21.652 1.00 67.31 223 GLU A C 1
ATOM 1772 O O . GLU A 1 223 ? 6.438 -16.596 -22.385 1.00 67.31 223 GLU A O 1
ATOM 1777 N N . GLY A 1 224 ? 4.850 -15.056 -22.050 1.00 65.44 224 GLY A N 1
ATOM 1778 C CA . GLY A 1 224 ? 4.318 -15.048 -23.421 1.00 65.44 224 GLY A CA 1
ATOM 1779 C C . GLY A 1 224 ? 2.802 -15.197 -23.476 1.00 65.44 224 GLY A C 1
ATOM 1780 O O . GLY A 1 224 ? 2.140 -14.536 -24.275 1.00 65.44 224 GLY A O 1
ATOM 1781 N N . GLU A 1 225 ? 2.246 -15.983 -22.562 1.00 60.75 225 GLU A N 1
ATOM 1782 C CA . GLU A 1 225 ? 0.810 -16.081 -22.327 1.00 60.75 225 GLU A CA 1
ATOM 1783 C C . GLU A 1 225 ? 0.468 -15.071 -21.235 1.00 60.75 225 GLU A C 1
ATOM 1785 O O . GLU A 1 225 ? 1.112 -15.033 -20.194 1.00 60.75 225 GLU A O 1
ATOM 1790 N N . ARG A 1 226 ? -0.466 -14.153 -21.500 1.00 76.19 226 ARG A N 1
ATOM 1791 C CA . ARG A 1 226 ? -0.805 -13.018 -20.619 1.00 76.19 226 ARG A CA 1
ATOM 1792 C C . ARG A 1 226 ? -1.611 -13.486 -19.410 1.00 76.19 226 ARG A C 1
ATOM 1794 O O . ARG A 1 226 ? -2.745 -13.058 -19.184 1.00 76.19 226 ARG A O 1
ATOM 1801 N N . SER A 1 227 ? -1.033 -14.411 -18.670 1.00 87.56 227 SER A N 1
ATOM 1802 C CA . SER A 1 227 ? -1.643 -15.067 -17.546 1.00 87.56 227 SER A CA 1
ATOM 1803 C C . SER A 1 227 ? -0.644 -15.237 -16.414 1.00 87.56 227 SER A C 1
ATOM 1805 O O . SER A 1 227 ? 0.576 -15.313 -16.584 1.00 87.56 227 SER A O 1
ATOM 1807 N N . VAL A 1 228 ? -1.201 -15.225 -15.214 1.00 89.88 228 VAL A N 1
ATOM 1808 C CA . VAL A 1 228 ? -0.491 -15.537 -13.984 1.00 89.88 228 VAL A CA 1
ATOM 1809 C C . VAL A 1 228 ? -1.255 -16.671 -13.331 1.00 89.88 228 VAL A C 1
ATOM 1811 O O . VAL A 1 228 ? -2.457 -16.545 -13.087 1.00 89.88 228 VAL A O 1
ATOM 1814 N N . ALA A 1 229 ? -0.567 -17.769 -13.048 1.00 92.25 229 ALA A N 1
ATOM 1815 C CA . ALA A 1 229 ? -1.091 -18.816 -12.193 1.00 92.25 229 ALA A CA 1
ATOM 1816 C C . ALA A 1 229 ? -0.820 -18.436 -10.735 1.00 92.25 229 ALA A C 1
ATOM 1818 O O . ALA A 1 229 ? 0.320 -18.157 -10.369 1.00 92.25 229 ALA A O 1
ATOM 1819 N N . VAL A 1 230 ? -1.868 -18.403 -9.914 1.00 93.31 230 VAL A N 1
ATOM 1820 C CA . VAL A 1 230 ? -1.793 -18.211 -8.462 1.00 93.31 230 VAL A CA 1
ATOM 1821 C C . VAL A 1 230 ? -2.368 -19.462 -7.813 1.00 93.31 230 VAL A C 1
ATOM 1823 O O . VAL A 1 230 ? -3.559 -19.734 -7.968 1.00 93.31 230 VAL A O 1
ATOM 1826 N N . ASP A 1 231 ? -1.513 -20.229 -7.137 1.00 92.31 231 ASP A N 1
ATOM 1827 C CA . ASP A 1 231 ? -1.837 -21.523 -6.524 1.00 92.31 231 ASP A CA 1
ATOM 1828 C C . ASP A 1 231 ? -2.528 -22.477 -7.519 1.00 92.31 231 ASP A C 1
ATOM 1830 O O . ASP A 1 231 ? -3.645 -22.952 -7.326 1.00 92.31 231 ASP A O 1
ATOM 1834 N N . GLY A 1 232 ? -1.908 -22.639 -8.695 1.00 89.81 232 GLY A N 1
ATOM 1835 C CA . GLY A 1 232 ? -2.423 -23.468 -9.792 1.00 89.81 232 GLY A CA 1
ATOM 1836 C C . GLY A 1 232 ? -3.651 -22.911 -10.528 1.00 89.81 232 GLY A C 1
ATOM 1837 O O . GLY A 1 232 ? -4.032 -23.460 -11.559 1.00 89.81 232 GLY A O 1
ATOM 1838 N N . THR A 1 233 ? -4.259 -21.817 -10.055 1.00 94.00 233 THR A N 1
ATOM 1839 C CA . THR A 1 233 ? -5.399 -21.172 -10.723 1.00 94.00 233 THR A CA 1
ATOM 1840 C C . THR A 1 233 ? -4.922 -20.075 -11.665 1.00 94.00 233 THR A C 1
ATOM 1842 O O . THR A 1 233 ? -4.262 -19.130 -11.238 1.00 94.00 233 THR A O 1
ATOM 1845 N N . GLU A 1 234 ? -5.285 -20.163 -12.941 1.00 94.12 234 GLU A N 1
ATOM 1846 C CA . GLU A 1 234 ? -4.866 -19.204 -13.962 1.00 94.12 234 GLU A CA 1
ATOM 1847 C C . GLU A 1 234 ? -5.745 -17.941 -13.994 1.00 94.12 234 GLU A C 1
ATOM 1849 O O . GLU A 1 234 ? -6.977 -18.000 -13.938 1.00 94.12 234 GLU A O 1
ATOM 1854 N N . TYR A 1 235 ? -5.106 -16.776 -14.121 1.00 93.94 235 TYR A N 1
ATOM 1855 C CA . TYR A 1 235 ? -5.769 -15.480 -14.217 1.00 93.94 235 TYR A CA 1
ATOM 1856 C C . TYR A 1 235 ? -5.241 -14.654 -15.384 1.00 93.94 235 TYR A C 1
ATOM 1858 O O . TYR A 1 235 ? -4.044 -14.412 -15.481 1.00 93.94 235 TYR A O 1
ATOM 1866 N N . CYS A 1 236 ? -6.154 -14.095 -16.181 1.00 92.19 236 CYS A N 1
ATOM 1867 C CA . CYS A 1 236 ? -5.839 -13.116 -17.233 1.00 92.19 236 CYS A CA 1
ATOM 1868 C C . CYS A 1 236 ? -6.211 -11.672 -16.843 1.00 92.19 236 CYS A C 1
ATOM 1870 O O . CYS A 1 236 ? -6.119 -10.759 -17.657 1.00 92.19 236 CYS A O 1
ATOM 1872 N N . LYS A 1 237 ? -6.719 -11.450 -15.621 1.00 92.50 237 LYS A N 1
ATOM 1873 C CA . LYS A 1 237 ? -7.127 -10.124 -15.130 1.00 92.50 237 LYS A CA 1
ATOM 1874 C C . LYS A 1 237 ? -6.361 -9.769 -13.849 1.00 92.50 237 LYS A C 1
ATOM 1876 O O . LYS A 1 237 ? -6.346 -10.597 -12.936 1.00 92.50 237 LYS A O 1
ATOM 1881 N N . PRO A 1 238 ? -5.822 -8.538 -13.722 1.00 92.38 238 PRO A N 1
ATOM 1882 C CA . PRO A 1 238 ? -5.033 -8.127 -12.559 1.00 92.38 238 PRO A CA 1
ATOM 1883 C C . PRO A 1 238 ? -5.767 -8.249 -11.222 1.00 92.38 238 PRO A C 1
ATOM 1885 O O . PRO A 1 238 ? -5.257 -8.827 -10.266 1.00 92.38 238 PRO A O 1
ATOM 1888 N N . THR A 1 239 ? -6.986 -7.704 -11.133 1.00 93.06 239 THR A N 1
ATOM 1889 C CA . THR A 1 239 ? -7.695 -7.571 -9.851 1.00 93.06 239 THR A CA 1
ATOM 1890 C C . THR A 1 239 ? -8.065 -8.922 -9.225 1.00 93.06 239 THR A C 1
ATOM 1892 O O . THR A 1 239 ? -7.844 -9.083 -8.024 1.00 93.06 239 THR A O 1
ATOM 1895 N N . PRO A 1 240 ? -8.623 -9.903 -9.967 1.00 94.88 240 PRO A N 1
ATOM 1896 C CA . PRO A 1 240 ? -8.876 -11.232 -9.413 1.00 94.88 240 PRO A CA 1
ATOM 1897 C C . PRO A 1 240 ? -7.597 -11.956 -8.972 1.00 94.88 240 PRO A C 1
ATOM 1899 O O . PRO A 1 240 ? -7.593 -12.513 -7.877 1.00 94.88 240 PRO A O 1
ATOM 1902 N N . ALA A 1 241 ? -6.517 -11.875 -9.762 1.00 94.06 241 ALA A N 1
ATOM 1903 C CA . ALA A 1 241 ? -5.225 -12.476 -9.423 1.00 94.06 241 ALA A CA 1
ATOM 1904 C C . ALA A 1 241 ? -4.659 -11.895 -8.118 1.00 94.06 241 ALA A C 1
ATOM 1906 O O . ALA A 1 241 ? -4.320 -12.631 -7.194 1.00 94.06 241 ALA A O 1
ATOM 1907 N N . ALA A 1 242 ? -4.650 -10.562 -7.999 1.00 93.38 242 ALA A N 1
ATOM 1908 C CA . ALA A 1 242 ? -4.172 -9.865 -6.807 1.00 93.38 242 ALA A CA 1
ATOM 1909 C C . ALA A 1 242 ? -4.986 -10.221 -5.560 1.00 93.38 242 ALA A C 1
ATOM 1911 O O . ALA A 1 242 ? -4.420 -10.458 -4.499 1.00 93.38 242 ALA A O 1
ATOM 1912 N N . ARG A 1 243 ? -6.318 -10.307 -5.680 1.00 93.69 243 ARG A N 1
ATOM 1913 C CA . ARG A 1 243 ? -7.186 -10.724 -4.568 1.00 93.69 243 ARG A CA 1
ATOM 1914 C C . ARG A 1 243 ? -6.888 -12.141 -4.102 1.00 93.69 243 ARG A C 1
ATOM 1916 O O . ARG A 1 243 ? -6.969 -12.386 -2.904 1.00 93.69 243 ARG A O 1
ATOM 1923 N N . HIS A 1 244 ? -6.598 -13.059 -5.021 1.00 94.31 244 HIS A N 1
ATOM 1924 C CA . HIS A 1 244 ? -6.228 -14.419 -4.650 1.00 94.31 244 HIS A CA 1
ATOM 1925 C C . HIS A 1 244 ? -4.870 -14.431 -3.936 1.00 94.31 244 HIS A C 1
ATOM 1927 O O . HIS A 1 244 ? -4.782 -14.941 -2.824 1.00 94.31 244 HIS A O 1
ATOM 1933 N N . ALA A 1 245 ? -3.861 -13.761 -4.496 1.00 93.38 245 ALA A N 1
ATOM 1934 C CA . ALA A 1 245 ? -2.534 -13.667 -3.890 1.00 93.38 245 ALA A CA 1
ATOM 1935 C C . ALA A 1 245 ? -2.557 -13.026 -2.488 1.00 93.38 245 ALA A C 1
ATOM 1937 O O . ALA A 1 245 ? -1.971 -13.568 -1.557 1.00 93.38 245 ALA A O 1
ATOM 1938 N N . CYS A 1 246 ? -3.290 -11.922 -2.297 1.00 92.50 246 CYS A N 1
ATOM 1939 C CA . CYS A 1 246 ? -3.449 -11.295 -0.980 1.00 92.50 246 CYS A CA 1
ATOM 1940 C C . CYS A 1 246 ? -4.121 -12.228 0.038 1.00 92.50 246 CYS A C 1
ATOM 1942 O O . CYS A 1 246 ? -3.719 -12.251 1.193 1.00 92.50 246 CYS A O 1
ATOM 1944 N N . LYS A 1 247 ? -5.112 -13.034 -0.371 1.00 91.12 247 LYS A N 1
ATOM 1945 C CA . LYS A 1 247 ? -5.728 -14.021 0.534 1.00 91.12 247 LYS A CA 1
ATOM 1946 C C . LYS A 1 247 ? -4.736 -15.089 0.986 1.00 91.12 247 LYS A C 1
ATOM 1948 O O . LYS A 1 247 ? -4.793 -15.499 2.136 1.00 91.12 247 LYS A O 1
ATOM 1953 N N . LEU A 1 248 ? -3.831 -15.519 0.107 1.00 89.81 248 LEU A N 1
ATOM 1954 C CA . LEU A 1 248 ? -2.769 -16.456 0.478 1.00 89.81 248 LEU A CA 1
ATOM 1955 C C . LEU A 1 248 ? -1.792 -15.828 1.484 1.00 89.81 248 LEU A C 1
ATOM 1957 O O . LEU A 1 248 ? -1.334 -16.519 2.381 1.00 89.81 248 LEU A O 1
ATOM 1961 N N . MET A 1 249 ? -1.543 -14.514 1.407 1.00 88.62 249 MET A N 1
ATOM 1962 C CA . MET A 1 249 ? -0.725 -13.783 2.392 1.00 88.62 249 MET A CA 1
ATOM 1963 C C . MET A 1 249 ? -1.381 -13.663 3.776 1.00 88.62 249 MET A C 1
ATOM 1965 O O . MET A 1 249 ? -0.679 -13.484 4.768 1.00 88.62 249 MET A O 1
ATOM 1969 N N . GLU A 1 250 ? -2.714 -13.717 3.856 1.00 81.50 250 GLU A N 1
ATOM 1970 C CA . GLU A 1 250 ? -3.454 -13.698 5.128 1.00 81.50 250 GLU A CA 1
ATOM 1971 C C . GLU A 1 250 ? -3.390 -15.045 5.864 1.00 81.50 250 GLU A C 1
ATOM 1973 O O . GLU A 1 250 ? -3.619 -15.101 7.074 1.00 81.50 250 GLU A O 1
ATOM 1978 N N . ILE A 1 251 ? -3.079 -16.125 5.145 1.00 65.44 251 ILE A N 1
ATOM 1979 C CA . ILE A 1 251 ? -2.812 -17.441 5.714 1.00 65.44 251 ILE A CA 1
ATOM 1980 C C . ILE A 1 251 ? -1.339 -17.416 6.128 1.00 65.44 251 ILE A C 1
ATOM 1982 O O . ILE A 1 251 ? -0.454 -17.528 5.283 1.00 65.44 251 ILE A O 1
ATOM 1986 N N . GLU A 1 252 ? -1.052 -17.201 7.417 1.00 50.66 252 GLU A N 1
ATOM 1987 C CA . GLU A 1 252 ? 0.326 -17.338 7.903 1.00 50.66 252 GLU A CA 1
ATOM 1988 C C . GLU A 1 252 ? 0.885 -18.698 7.457 1.00 50.66 252 GLU A C 1
ATOM 1990 O O . GLU A 1 252 ? 0.156 -19.696 7.526 1.00 50.66 252 GLU A O 1
ATOM 1995 N N . PRO A 1 253 ? 2.150 -18.765 6.999 1.00 38.66 253 PRO A N 1
ATOM 1996 C CA . PRO A 1 253 ? 2.750 -20.037 6.643 1.00 38.66 253 PRO A CA 1
ATOM 1997 C C . PRO A 1 253 ? 2.657 -20.952 7.862 1.00 38.66 253 PRO A C 1
ATOM 1999 O O . PRO A 1 253 ? 3.222 -20.651 8.915 1.00 38.66 253 PRO A O 1
ATOM 2002 N N . THR A 1 254 ? 1.922 -22.058 7.729 1.00 35.16 254 THR A N 1
ATOM 2003 C CA . THR A 1 254 ? 1.945 -23.137 8.712 1.00 35.16 254 THR A CA 1
ATOM 2004 C C . THR A 1 254 ? 3.401 -23.531 8.884 1.00 35.16 254 THR A C 1
ATOM 2006 O O . THR A 1 254 ? 4.051 -23.984 7.942 1.00 35.16 254 THR A O 1
ATOM 2009 N N . SER A 1 255 ? 3.944 -23.233 10.060 1.00 35.91 255 SER A N 1
ATOM 2010 C CA . SER A 1 255 ? 5.344 -23.428 10.383 1.00 35.91 255 SER A CA 1
ATOM 2011 C C . SER A 1 255 ? 5.655 -24.922 10.443 1.00 35.91 255 SER A C 1
ATOM 2013 O O . SER A 1 255 ? 5.659 -25.515 11.517 1.00 35.91 255 SER A O 1
ATOM 2015 N N . ASP A 1 256 ? 5.988 -25.505 9.298 1.00 33.22 256 ASP A N 1
ATOM 2016 C CA . ASP A 1 256 ? 6.785 -26.732 9.225 1.00 33.22 256 ASP A CA 1
ATOM 2017 C C . ASP A 1 256 ? 8.291 -26.424 9.364 1.00 33.22 256 ASP A C 1
ATOM 2019 O O . ASP A 1 256 ? 9.151 -27.260 9.091 1.00 33.22 256 ASP A O 1
ATOM 2023 N N . LEU A 1 257 ? 8.643 -25.216 9.824 1.00 36.53 257 LEU A N 1
ATOM 2024 C CA . LEU A 1 257 ? 9.990 -24.922 10.297 1.00 36.53 257 LEU A CA 1
ATOM 2025 C C . LEU A 1 257 ? 10.124 -25.409 11.749 1.00 36.53 257 LEU A C 1
ATOM 2027 O O . LEU A 1 257 ? 9.348 -24.974 12.605 1.00 36.53 257 LEU A O 1
ATOM 2031 N N . PRO A 1 258 ? 11.094 -26.295 12.047 1.00 28.53 258 PRO A N 1
ATOM 2032 C CA . PRO A 1 258 ? 11.243 -26.881 13.371 1.00 28.53 258 PRO A CA 1
ATOM 2033 C C . PRO A 1 258 ? 11.459 -25.796 14.441 1.00 28.53 258 PRO A C 1
ATOM 2035 O O . PRO A 1 258 ? 12.116 -24.780 14.173 1.00 28.53 258 PRO A O 1
ATOM 2038 N N . PRO A 1 259 ? 10.938 -25.999 15.667 1.00 29.16 259 PRO A N 1
ATOM 2039 C CA . PRO A 1 259 ? 11.054 -25.036 16.753 1.00 29.16 259 PRO A CA 1
ATOM 2040 C C . PRO A 1 259 ? 12.523 -24.944 17.184 1.00 29.16 259 PRO A C 1
ATOM 2042 O O . PRO A 1 259 ? 13.028 -25.776 17.931 1.00 29.16 259 PRO A O 1
ATOM 2045 N N . GLY A 1 260 ? 13.225 -23.947 16.647 1.00 32.09 260 GLY A N 1
ATOM 2046 C CA . GLY A 1 260 ? 14.654 -23.723 16.885 1.00 32.09 260 GLY A CA 1
ATOM 2047 C C . GLY A 1 260 ? 15.308 -22.665 15.990 1.00 32.09 260 GLY A C 1
ATOM 2048 O O . GLY A 1 260 ? 16.389 -22.192 16.314 1.00 32.09 260 GLY A O 1
ATOM 2049 N N . ALA A 1 261 ? 14.663 -22.230 14.901 1.00 33.91 261 ALA A N 1
ATOM 2050 C CA . ALA A 1 261 ? 15.224 -21.203 14.010 1.00 33.91 261 ALA A CA 1
ATOM 2051 C C . ALA A 1 261 ? 14.995 -19.746 14.479 1.00 33.91 261 ALA A C 1
ATOM 2053 O O . ALA A 1 261 ? 15.508 -18.809 13.869 1.00 33.91 261 ALA A O 1
ATOM 2054 N N . ALA A 1 262 ? 14.254 -19.530 15.570 1.00 35.25 262 ALA A N 1
ATOM 2055 C CA . ALA A 1 262 ? 14.065 -18.212 16.175 1.00 35.25 262 ALA A CA 1
ATOM 2056 C C . ALA A 1 262 ? 15.164 -17.938 17.214 1.00 35.25 262 ALA A C 1
ATOM 2058 O O . ALA A 1 262 ? 14.911 -17.943 18.415 1.00 35.25 262 ALA A O 1
ATOM 2059 N N . GLY A 1 263 ? 16.398 -17.734 16.750 1.00 31.94 263 GLY A N 1
ATOM 2060 C CA . GLY A 1 263 ? 17.489 -17.296 17.622 1.00 31.94 263 GLY A CA 1
ATOM 2061 C C . GLY A 1 263 ? 18.847 -17.892 17.294 1.00 31.94 263 GLY A C 1
ATOM 2062 O O . GLY A 1 263 ? 19.425 -18.563 18.137 1.00 31.94 263 GLY A O 1
ATOM 2063 N N . VAL A 1 264 ? 19.382 -17.621 16.103 1.00 26.09 264 VAL A N 1
ATOM 2064 C CA . VAL A 1 264 ? 20.835 -17.659 15.896 1.00 26.09 264 VAL A CA 1
ATOM 2065 C C . VAL A 1 264 ? 21.214 -16.513 14.968 1.00 26.09 264 VAL A C 1
ATOM 2067 O O . VAL A 1 264 ? 20.663 -16.371 13.877 1.00 26.09 264 VAL A O 1
ATOM 2070 N N . ASP A 1 265 ? 22.144 -15.688 15.440 1.00 30.02 265 ASP A N 1
ATOM 2071 C CA . ASP A 1 265 ? 22.885 -14.697 14.674 1.00 30.02 265 ASP A CA 1
ATOM 2072 C C . ASP A 1 265 ? 23.247 -15.207 13.273 1.00 30.02 265 ASP A C 1
ATOM 2074 O O . ASP A 1 265 ? 24.048 -16.127 13.123 1.00 30.02 265 ASP A O 1
ATOM 2078 N N . PHE A 1 266 ? 22.730 -14.556 12.229 1.00 26.89 266 PHE A N 1
ATOM 2079 C CA . PHE A 1 266 ? 23.271 -14.698 10.875 1.00 26.89 266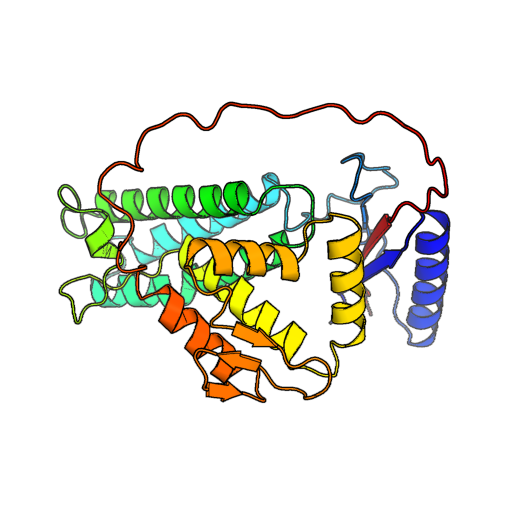 PHE A CA 1
ATOM 2080 C C . PHE A 1 266 ? 24.245 -13.548 10.588 1.00 26.89 266 PHE A C 1
ATOM 2082 O O . PHE A 1 266 ? 24.080 -12.750 9.666 1.00 26.89 266 PHE A O 1
ATOM 2089 N N . ILE A 1 267 ? 25.281 -13.453 11.426 1.00 27.02 267 ILE A N 1
ATOM 2090 C CA . ILE A 1 267 ? 26.563 -12.856 11.050 1.00 27.02 267 ILE A CA 1
ATOM 2091 C C . ILE A 1 267 ? 27.449 -14.007 10.578 1.00 27.02 267 ILE A C 1
ATOM 2093 O O . ILE A 1 267 ? 27.903 -14.784 11.405 1.00 27.02 267 ILE A O 1
ATOM 2097 N N . MET A 1 268 ? 27.706 -14.094 9.270 1.00 23.95 268 MET A N 1
ATOM 2098 C CA . MET A 1 268 ? 28.961 -14.528 8.617 1.00 23.95 268 MET A CA 1
ATOM 2099 C C . MET A 1 268 ? 28.694 -14.543 7.103 1.00 23.95 268 MET A C 1
ATOM 2101 O O . MET A 1 268 ? 27.781 -15.205 6.630 1.00 23.95 268 MET A O 1
ATOM 2105 N N . ARG A 1 269 ? 29.302 -13.619 6.350 1.00 23.56 269 ARG A N 1
ATOM 2106 C CA . ARG A 1 269 ? 30.572 -13.811 5.619 1.00 23.56 269 ARG A CA 1
ATOM 2107 C C . ARG A 1 269 ? 30.478 -14.878 4.532 1.00 23.56 269 ARG A C 1
ATOM 2109 O O . ARG A 1 269 ? 30.147 -16.009 4.839 1.00 23.56 269 ARG A O 1
ATOM 2116 N N . GLN A 1 270 ? 30.898 -14.502 3.324 1.00 24.80 270 GLN A N 1
ATOM 2117 C CA . GLN A 1 270 ? 31.893 -15.150 2.443 1.00 24.80 270 GLN A CA 1
ATOM 2118 C C . GLN A 1 270 ? 31.956 -14.303 1.129 1.00 24.80 270 GLN A C 1
ATOM 2120 O O . GLN A 1 270 ? 31.045 -13.507 0.897 1.00 24.80 270 GLN A O 1
ATOM 2125 N N . PRO A 1 271 ? 33.047 -14.312 0.337 1.00 27.44 271 PRO A N 1
ATOM 2126 C CA . PRO A 1 271 ? 34.175 -13.385 0.461 1.00 27.44 271 PRO A CA 1
ATOM 2127 C C . PRO A 1 271 ? 34.450 -12.566 -0.826 1.00 27.44 271 PRO A C 1
ATOM 2129 O O . PRO A 1 271 ? 33.761 -12.677 -1.835 1.00 27.44 271 PRO A O 1
ATOM 2132 N N . ASN A 1 272 ? 35.502 -11.743 -0.770 1.00 26.11 272 ASN A N 1
ATOM 2133 C CA . ASN A 1 272 ? 36.113 -11.017 -1.886 1.00 26.11 272 ASN A CA 1
ATOM 2134 C C . ASN A 1 272 ? 36.215 -11.830 -3.192 1.00 26.11 272 ASN A C 1
ATOM 2136 O O . ASN A 1 272 ? 36.935 -12.824 -3.234 1.00 26.11 272 ASN A O 1
ATOM 2140 N N . ILE A 1 273 ? 35.661 -11.289 -4.282 1.00 21.95 273 ILE A N 1
ATOM 2141 C CA . ILE A 1 273 ? 36.272 -11.370 -5.616 1.00 21.95 273 ILE A CA 1
ATOM 2142 C C . ILE A 1 273 ? 36.343 -9.946 -6.172 1.00 21.95 273 ILE A C 1
ATOM 2144 O O . ILE A 1 273 ? 35.402 -9.404 -6.747 1.00 21.95 273 ILE A O 1
ATOM 2148 N N . LEU A 1 274 ? 37.497 -9.328 -5.937 1.00 23.92 274 LEU A N 1
ATOM 2149 C CA . LEU A 1 274 ? 38.031 -8.249 -6.752 1.00 23.92 274 LEU A CA 1
ATOM 2150 C C . LEU A 1 274 ? 38.649 -8.901 -7.993 1.00 23.92 274 LEU A C 1
ATOM 2152 O O . LEU A 1 274 ? 39.716 -9.497 -7.896 1.00 23.92 274 LEU A O 1
ATOM 2156 N N . SER A 1 275 ? 38.009 -8.759 -9.150 1.00 21.70 275 SER A N 1
ATOM 2157 C CA . SER A 1 275 ? 38.711 -8.674 -10.435 1.00 21.70 275 SER A CA 1
ATOM 2158 C C . SER A 1 275 ? 37.782 -8.100 -11.503 1.00 21.70 275 SER A C 1
ATOM 2160 O O . SER A 1 275 ? 36.824 -8.743 -11.920 1.00 21.70 275 SER A O 1
ATOM 2162 N N . LEU A 1 276 ? 38.089 -6.857 -11.881 1.00 23.69 276 LEU A N 1
ATOM 2163 C CA . LEU A 1 276 ? 37.906 -6.229 -13.191 1.00 23.69 276 LEU A CA 1
ATOM 2164 C C . LEU A 1 276 ? 36.887 -6.865 -14.156 1.00 23.69 276 LEU A C 1
ATOM 2166 O O . LEU A 1 276 ? 37.200 -7.848 -14.812 1.00 23.69 276 LEU A O 1
ATOM 2170 N N . VAL A 1 277 ? 35.804 -6.133 -14.428 1.00 22.34 277 VAL A N 1
ATOM 2171 C CA . VAL A 1 277 ? 35.588 -5.562 -15.769 1.00 22.34 277 VAL A CA 1
ATOM 2172 C C . VAL A 1 277 ? 35.078 -4.136 -15.573 1.00 22.34 277 VAL A C 1
ATOM 2174 O O . VAL A 1 277 ? 33.937 -3.898 -15.183 1.00 22.34 277 VAL A O 1
ATOM 2177 N N . ALA A 1 278 ? 35.957 -3.167 -15.817 1.00 29.98 278 ALA A N 1
ATOM 2178 C CA . ALA A 1 278 ? 35.527 -1.833 -16.189 1.00 29.98 278 ALA A CA 1
ATOM 2179 C C . ALA A 1 278 ? 34.783 -1.954 -17.522 1.00 29.98 278 ALA A C 1
ATOM 2181 O O . ALA A 1 278 ? 35.390 -2.433 -18.471 1.00 29.98 278 ALA A O 1
ATOM 2182 N N . MET A 1 279 ? 33.513 -1.540 -17.597 1.00 22.97 279 MET A N 1
ATOM 2183 C CA . MET A 1 279 ? 32.929 -0.979 -18.821 1.00 22.97 279 MET A CA 1
ATOM 2184 C C . MET A 1 279 ? 31.536 -0.367 -18.589 1.00 22.97 279 MET A C 1
ATOM 2186 O O . MET A 1 279 ? 30.601 -1.020 -18.139 1.00 22.97 279 ME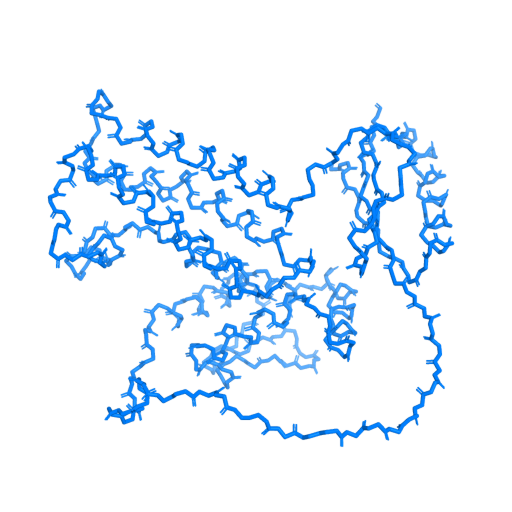T A O 1
ATOM 2190 N N . ASN A 1 280 ? 31.445 0.908 -18.976 1.00 26.16 280 ASN A N 1
ATOM 2191 C CA . ASN A 1 280 ? 30.264 1.705 -19.311 1.00 26.16 280 ASN A CA 1
ATOM 2192 C C . ASN A 1 280 ? 29.300 2.134 -18.193 1.00 26.16 280 ASN A C 1
ATOM 2194 O O . ASN A 1 280 ? 28.167 1.680 -18.039 1.00 26.16 280 ASN A O 1
ATOM 2198 N N . SER A 1 281 ? 29.756 3.185 -17.513 1.00 28.80 281 SER A N 1
ATOM 2199 C CA . SER A 1 281 ? 28.970 4.272 -16.935 1.00 28.80 281 SER A CA 1
ATOM 2200 C C . SER A 1 281 ? 27.895 4.824 -17.890 1.00 28.80 281 SER A C 1
ATOM 2202 O O . SER A 1 281 ? 28.167 5.686 -18.723 1.00 28.80 281 SER A O 1
ATOM 2204 N N . ALA A 1 282 ? 26.651 4.388 -17.714 1.00 31.23 282 ALA A N 1
ATOM 2205 C CA . ALA A 1 282 ? 25.465 5.144 -18.116 1.00 31.23 282 ALA A CA 1
ATOM 2206 C C . ALA A 1 282 ? 24.511 5.202 -16.907 1.00 31.23 282 ALA A C 1
ATOM 2208 O O . ALA A 1 282 ? 23.850 4.222 -16.550 1.00 31.23 282 ALA A O 1
ATOM 2209 N N . HIS A 1 283 ? 24.549 6.332 -16.195 1.00 43.91 283 HIS A N 1
ATOM 2210 C CA . HIS A 1 283 ? 23.955 6.568 -14.874 1.00 43.91 283 HIS A CA 1
ATOM 2211 C C . HIS A 1 283 ? 22.572 7.250 -14.914 1.00 43.91 283 HIS A C 1
ATOM 2213 O O . HIS A 1 283 ? 22.499 8.428 -15.262 1.00 43.91 283 HIS A O 1
ATOM 2219 N N . PRO A 1 284 ? 21.466 6.595 -14.501 1.00 36.81 284 PRO A N 1
ATOM 2220 C CA . PRO A 1 284 ? 20.150 7.185 -14.691 1.00 36.81 284 PRO A CA 1
ATOM 2221 C C . PRO A 1 284 ? 19.748 8.333 -13.754 1.00 36.81 284 PRO A C 1
ATOM 2223 O O . PRO A 1 284 ? 19.851 8.242 -12.531 1.00 36.81 284 PRO A O 1
ATOM 2226 N N . TYR A 1 285 ? 19.199 9.383 -14.363 1.00 35.12 285 TYR A N 1
ATOM 2227 C CA . TYR A 1 285 ? 18.514 10.533 -13.793 1.00 35.12 285 TYR A CA 1
ATOM 2228 C C . TYR A 1 285 ? 17.000 10.376 -13.964 1.00 35.12 285 TYR A C 1
ATOM 2230 O O . TYR A 1 285 ? 16.525 9.805 -14.943 1.00 35.12 285 TYR A O 1
ATOM 2238 N N . SER A 1 286 ? 16.226 10.921 -13.030 1.00 32.59 286 SER A N 1
ATOM 2239 C CA . SER A 1 286 ? 14.765 10.977 -13.122 1.00 32.59 286 SER A CA 1
ATOM 2240 C C . SER A 1 286 ? 14.265 12.416 -13.003 1.00 32.59 286 SER A C 1
ATOM 2242 O O . SER A 1 286 ? 14.847 13.217 -12.274 1.00 32.59 286 SER A O 1
ATOM 2244 N N . PHE A 1 287 ? 13.205 12.757 -13.723 1.00 32.56 287 PHE A N 1
ATOM 2245 C CA . PHE A 1 287 ? 12.485 14.023 -13.652 1.00 32.56 287 PHE A CA 1
ATOM 2246 C C . PHE A 1 287 ? 11.037 13.755 -13.280 1.00 32.56 287 PHE A C 1
ATOM 2248 O O . PHE A 1 287 ? 10.456 12.783 -13.749 1.00 32.56 287 PHE A O 1
ATOM 2255 N N . GLN A 1 288 ? 10.449 14.636 -12.485 1.00 32.50 288 GLN A N 1
ATOM 2256 C CA . GLN A 1 288 ? 9.011 14.699 -12.273 1.00 32.50 288 GLN A CA 1
ATOM 2257 C C . GLN A 1 288 ? 8.576 16.147 -12.492 1.00 32.50 288 GLN A C 1
ATOM 2259 O O . GLN A 1 288 ? 9.167 17.049 -11.897 1.00 32.50 288 GLN A O 1
ATOM 2264 N N . GLY A 1 289 ? 7.586 16.382 -13.351 1.00 32.12 289 GLY A N 1
ATOM 2265 C CA . GLY A 1 289 ? 7.112 17.728 -13.666 1.00 32.12 289 GLY A CA 1
ATOM 2266 C C . GLY A 1 289 ? 5.611 17.792 -13.877 1.00 32.12 289 GLY A C 1
ATOM 2267 O O . GLY A 1 289 ? 5.010 16.817 -14.315 1.00 32.12 289 GLY A O 1
ATOM 2268 N N . ILE A 1 290 ? 5.044 18.955 -13.558 1.00 33.22 290 ILE A N 1
ATOM 2269 C CA . ILE A 1 290 ? 3.620 19.266 -13.701 1.00 33.22 290 ILE A CA 1
ATOM 2270 C C . ILE A 1 290 ? 3.430 20.149 -14.938 1.00 33.22 290 ILE A C 1
ATOM 2272 O O . ILE A 1 290 ? 4.048 21.216 -15.037 1.00 33.22 290 ILE A O 1
ATOM 2276 N N . ILE A 1 291 ? 2.572 19.727 -15.862 1.00 29.39 291 ILE A N 1
ATOM 2277 C CA . ILE A 1 291 ? 2.172 20.475 -17.057 1.00 29.39 291 ILE A CA 1
ATOM 2278 C C . ILE A 1 291 ? 0.919 21.306 -16.749 1.00 29.39 291 ILE A C 1
ATOM 2280 O O . ILE A 1 291 ? -0.154 20.759 -16.526 1.00 29.39 291 ILE A O 1
ATOM 2284 N N . LYS A 1 292 ? 1.020 22.636 -16.764 1.00 28.77 292 LYS A N 1
ATOM 2285 C CA . LYS A 1 292 ? -0.155 23.507 -16.614 1.00 28.77 292 LYS A CA 1
ATOM 2286 C C . LYS A 1 292 ? -0.714 23.913 -17.981 1.00 28.77 292 LYS A C 1
ATOM 2288 O O . LYS A 1 292 ? 0.060 24.131 -18.914 1.00 28.77 292 LYS A O 1
ATOM 2293 N N . ALA A 1 293 ? -2.041 24.017 -18.048 1.00 34.59 293 ALA A N 1
ATOM 2294 C CA . ALA A 1 293 ? -2.754 24.768 -19.081 1.00 34.59 293 ALA A CA 1
ATOM 2295 C C . ALA A 1 293 ? -2.634 26.276 -18.830 1.00 34.59 293 ALA A C 1
ATOM 2297 O O . ALA A 1 293 ? -2.534 26.659 -17.637 1.00 34.59 293 ALA A O 1
#